Protein AF-A0A7C8MFN3-F1 (afdb_monomer_lite)

Structure (mmCIF, N/CA/C/O backbone):
data_AF-A0A7C8MFN3-F1
#
_entry.id   AF-A0A7C8MFN3-F1
#
loop_
_atom_site.group_PDB
_atom_site.id
_atom_site.type_symbol
_atom_site.label_atom_id
_atom_site.label_alt_id
_atom_site.label_comp_id
_atom_site.label_asym_id
_atom_site.label_entity_id
_atom_site.label_seq_id
_atom_site.pdbx_PDB_ins_code
_atom_site.Cartn_x
_atom_site.Cartn_y
_atom_site.Cartn_z
_atom_site.occupancy
_atom_site.B_iso_or_equiv
_atom_site.auth_seq_id
_atom_site.auth_comp_id
_atom_site.auth_asym_id
_atom_site.auth_atom_id
_atom_site.pdbx_PDB_model_num
ATOM 1 N N . MET A 1 1 ? 0.153 -10.906 -28.526 1.00 49.75 1 MET A N 1
ATOM 2 C CA . MET A 1 1 ? -1.256 -11.233 -28.841 1.00 49.75 1 MET A CA 1
ATOM 3 C C . MET A 1 1 ? -1.391 -11.497 -30.342 1.00 49.75 1 MET A C 1
ATOM 5 O O . MET A 1 1 ? -0.405 -11.347 -31.054 1.00 49.75 1 MET A O 1
ATOM 9 N N . GLY A 1 2 ? -2.547 -11.975 -30.823 1.00 59.12 2 GLY A N 1
ATOM 10 C CA . GLY A 1 2 ? -2.765 -12.364 -32.234 1.00 59.12 2 GLY A CA 1
ATOM 11 C C . GLY A 1 2 ? -2.823 -11.205 -33.245 1.00 59.12 2 GLY A C 1
ATOM 12 O O . GLY A 1 2 ? -3.047 -11.440 -34.426 1.00 59.12 2 GLY A O 1
ATOM 13 N N . ASP A 1 3 ? -2.623 -9.974 -32.783 1.00 75.31 3 ASP A N 1
ATOM 14 C CA . ASP A 1 3 ? -2.652 -8.707 -33.522 1.00 75.31 3 ASP A CA 1
ATOM 15 C C . ASP A 1 3 ? -1.251 -8.134 -33.826 1.00 75.31 3 ASP A C 1
ATOM 17 O O . ASP A 1 3 ? -1.136 -7.077 -34.440 1.00 75.31 3 ASP A O 1
ATOM 21 N N . GLY A 1 4 ? -0.181 -8.821 -33.408 1.00 76.56 4 GLY A N 1
ATOM 22 C CA . GLY A 1 4 ? 1.206 -8.409 -33.656 1.00 76.56 4 GLY A CA 1
ATOM 23 C C . GLY A 1 4 ? 1.712 -7.261 -32.775 1.00 76.56 4 GLY A C 1
ATOM 24 O O . GLY A 1 4 ? 2.840 -6.812 -32.974 1.00 76.56 4 GLY A O 1
ATOM 25 N N . LEU A 1 5 ? 0.922 -6.798 -31.801 1.00 81.62 5 LEU A N 1
ATOM 26 C CA . LEU A 1 5 ? 1.352 -5.789 -30.833 1.00 81.62 5 LEU A CA 1
ATOM 27 C C . LEU A 1 5 ? 2.224 -6.410 -29.732 1.00 81.62 5 LEU A C 1
ATOM 29 O O . LEU A 1 5 ? 2.075 -7.587 -29.375 1.00 81.62 5 LEU A O 1
ATOM 33 N N . GLU A 1 6 ? 3.133 -5.600 -29.181 1.00 82.81 6 GLU A N 1
ATOM 34 C CA . GLU A 1 6 ? 3.954 -5.991 -28.033 1.00 82.81 6 GLU A CA 1
ATOM 35 C C . GLU A 1 6 ? 3.068 -6.373 -26.843 1.00 82.81 6 GLU A C 1
ATOM 37 O O . GLU A 1 6 ? 2.063 -5.725 -26.557 1.00 82.81 6 GLU A O 1
ATOM 42 N N . THR A 1 7 ? 3.459 -7.415 -26.111 1.00 79.56 7 THR A N 1
ATOM 43 C CA . THR A 1 7 ? 2.710 -7.911 -24.943 1.00 79.56 7 THR A CA 1
ATOM 44 C C . THR A 1 7 ? 2.659 -6.916 -23.783 1.00 79.56 7 THR A C 1
ATOM 46 O O . THR A 1 7 ? 1.889 -7.102 -22.852 1.00 79.56 7 THR A O 1
ATOM 49 N N . SER A 1 8 ? 3.482 -5.869 -23.821 1.00 82.06 8 SER A N 1
ATOM 50 C CA . SER A 1 8 ? 3.503 -4.760 -22.865 1.00 82.06 8 SER A CA 1
ATOM 51 C C . SER A 1 8 ? 2.693 -3.543 -23.326 1.00 82.06 8 SER A C 1
ATOM 53 O O . SER A 1 8 ? 2.802 -2.483 -22.712 1.00 82.06 8 SER A O 1
ATOM 55 N N . ASN A 1 9 ? 1.913 -3.647 -24.410 1.00 87.81 9 ASN A N 1
ATOM 56 C CA . ASN A 1 9 ? 1.118 -2.526 -24.901 1.00 87.81 9 ASN A CA 1
ATOM 57 C C . ASN A 1 9 ? 0.050 -2.123 -23.861 1.00 87.81 9 ASN A C 1
ATOM 59 O O . ASN A 1 9 ? -0.842 -2.914 -23.564 1.00 87.81 9 ASN A O 1
ATOM 63 N N . PRO A 1 10 ? 0.064 -0.879 -23.348 1.00 90.69 10 PRO A N 1
ATOM 64 C CA . PRO A 1 10 ? -0.847 -0.469 -22.279 1.00 90.69 10 PRO A CA 1
ATOM 65 C C . PRO A 1 10 ? -2.302 -0.300 -22.750 1.00 90.69 10 PRO A C 1
ATOM 67 O O . PRO A 1 10 ? -3.218 -0.185 -21.936 1.00 90.69 10 PRO A O 1
ATOM 70 N N . THR A 1 11 ? -2.541 -0.263 -24.062 1.00 91.06 11 THR A N 1
ATOM 71 C CA . THR A 1 11 ? -3.856 0.030 -24.650 1.00 91.06 11 THR A CA 1
ATOM 72 C C . THR A 1 11 ? -4.652 -1.209 -25.051 1.00 91.06 11 THR A C 1
ATOM 74 O O . THR A 1 11 ? -5.854 -1.083 -25.293 1.00 91.06 11 THR A O 1
ATOM 77 N N . VAL A 1 12 ? -4.030 -2.393 -25.084 1.00 90.12 12 VAL A N 1
ATOM 78 C CA . VAL A 1 12 ? -4.657 -3.641 -25.542 1.00 90.12 12 VAL A CA 1
ATOM 79 C C . VAL A 1 12 ? -4.288 -4.792 -24.615 1.00 90.12 12 VAL A C 1
ATOM 81 O O . VAL A 1 12 ? -3.120 -4.987 -24.304 1.00 90.12 12 VAL A O 1
ATOM 84 N N . GLY A 1 13 ? -5.288 -5.594 -24.241 1.00 90.12 13 GLY A N 1
ATOM 85 C CA . GLY A 1 13 ? -5.059 -6.840 -23.520 1.00 90.12 13 GLY A CA 1
ATOM 86 C C . GLY A 1 13 ? -4.632 -6.669 -22.063 1.00 90.12 13 GLY A C 1
ATOM 87 O O . GLY A 1 13 ? -4.870 -5.629 -21.448 1.00 90.12 13 GLY A O 1
ATOM 88 N N . ASP A 1 14 ? -4.048 -7.726 -21.504 1.00 93.62 14 ASP A N 1
ATOM 89 C CA . ASP A 1 14 ? -3.426 -7.715 -20.188 1.00 93.62 14 ASP A CA 1
ATOM 90 C C . ASP A 1 14 ? -1.907 -7.527 -20.272 1.00 93.62 14 ASP A C 1
ATOM 92 O O . ASP A 1 14 ? -1.274 -7.856 -21.275 1.00 93.62 14 ASP A O 1
ATOM 96 N N . MET A 1 15 ? -1.320 -7.013 -19.192 1.00 92.81 15 MET A N 1
ATOM 97 C CA . MET A 1 15 ? 0.124 -6.862 -19.051 1.00 92.81 15 MET A CA 1
ATOM 98 C C . MET A 1 15 ? 0.619 -7.336 -17.685 1.00 92.81 15 MET A C 1
ATOM 100 O O . MET A 1 15 ? -0.079 -7.249 -16.669 1.00 92.81 15 MET A O 1
ATOM 104 N N . HIS A 1 16 ? 1.875 -7.777 -17.656 1.00 94.81 16 HIS A N 1
ATOM 105 C CA . HIS A 1 16 ? 2.608 -8.017 -16.419 1.00 94.81 16 HIS A CA 1
ATOM 106 C C . HIS A 1 16 ? 3.336 -6.735 -16.029 1.00 94.81 16 HIS A C 1
ATOM 108 O O . HIS A 1 16 ? 4.292 -6.326 -16.691 1.00 94.81 16 HIS A O 1
ATOM 114 N N . GLN A 1 17 ? 2.877 -6.090 -14.963 1.00 95.75 17 GLN A N 1
ATOM 115 C CA . GLN A 1 17 ? 3.468 -4.859 -14.478 1.00 95.75 17 GLN A CA 1
ATOM 116 C C . GLN A 1 17 ? 4.541 -5.151 -13.425 1.00 95.75 17 GLN A C 1
ATOM 118 O O . GLN A 1 17 ? 4.262 -5.294 -12.234 1.00 95.75 17 GLN A O 1
ATOM 123 N N . TRP A 1 18 ? 5.789 -5.196 -13.888 1.00 95.62 18 TRP A N 1
ATOM 124 C CA . TRP A 1 18 ? 6.965 -5.490 -13.075 1.00 95.62 18 TRP A CA 1
ATOM 125 C C . TRP A 1 18 ? 7.983 -4.346 -12.981 1.00 95.62 18 TRP A C 1
ATOM 127 O O . TRP A 1 18 ? 9.051 -4.536 -12.401 1.00 95.62 18 TRP A O 1
ATOM 137 N N . ASN A 1 19 ? 7.660 -3.154 -13.491 1.00 95.88 19 ASN A N 1
ATOM 138 C CA . ASN A 1 19 ? 8.491 -1.952 -13.399 1.00 95.88 19 ASN A CA 1
ATOM 139 C C . ASN A 1 19 ? 8.772 -1.522 -11.965 1.00 95.88 19 ASN A C 1
ATOM 141 O O . ASN A 1 19 ? 9.832 -0.959 -11.736 1.00 95.88 19 ASN A O 1
ATOM 145 N N . VAL A 1 20 ? 7.892 -1.830 -11.012 1.00 96.81 20 VAL A N 1
ATOM 146 C CA . VAL A 1 20 ? 8.198 -1.661 -9.589 1.00 96.81 20 VAL A CA 1
ATOM 147 C C . VAL A 1 20 ? 9.166 -2.770 -9.160 1.00 96.81 20 VAL A C 1
ATOM 149 O O . VAL A 1 20 ? 10.352 -2.542 -9.051 1.00 96.81 20 VAL A O 1
ATOM 152 N N . TRP A 1 21 ? 8.764 -4.028 -9.018 1.00 95.12 21 TRP A N 1
ATOM 153 C CA . TRP A 1 21 ? 9.678 -4.995 -8.391 1.00 95.12 21 TRP A CA 1
ATOM 154 C C . TRP A 1 21 ? 10.893 -5.462 -9.228 1.00 95.12 21 TRP A C 1
ATOM 156 O O . TRP A 1 21 ? 12.011 -5.461 -8.714 1.00 95.12 21 TRP A O 1
ATOM 166 N N . HIS A 1 22 ? 10.726 -5.883 -10.490 1.00 91.44 22 HIS A N 1
ATOM 167 C CA . HIS A 1 22 ? 11.808 -6.540 -11.250 1.00 91.44 22 HIS A CA 1
ATOM 168 C C . HIS A 1 22 ? 12.568 -5.620 -12.211 1.00 91.44 22 HIS A C 1
ATOM 170 O O . HIS A 1 22 ? 13.794 -5.717 -12.285 1.00 91.44 22 HIS A O 1
ATOM 176 N N . SER A 1 23 ? 11.859 -4.799 -12.990 1.00 91.12 23 SER A N 1
ATOM 177 C CA . SER A 1 23 ? 12.411 -4.123 -14.170 1.00 91.12 23 SER A CA 1
ATOM 178 C C . SER A 1 23 ? 13.102 -2.802 -13.815 1.00 91.12 23 SER A C 1
ATOM 180 O O . SER A 1 23 ? 14.226 -2.816 -13.313 1.00 91.12 23 SER A O 1
ATOM 182 N N . THR A 1 24 ? 12.471 -1.655 -14.085 1.00 93.94 24 THR A N 1
ATOM 183 C CA . THR A 1 24 ? 13.095 -0.335 -13.895 1.00 93.94 24 THR A CA 1
ATOM 184 C C . THR A 1 24 ? 13.220 0.081 -12.428 1.00 93.94 24 THR A C 1
ATOM 186 O O . THR A 1 24 ? 13.964 1.011 -12.141 1.00 93.94 24 THR A O 1
ATOM 189 N N . GLN A 1 25 ? 12.590 -0.655 -11.508 1.00 94.62 25 GLN A N 1
ATOM 190 C CA . GLN A 1 25 ? 12.586 -0.385 -10.070 1.00 94.62 25 GLN A CA 1
ATOM 191 C C . GLN A 1 25 ? 12.006 0.988 -9.724 1.00 94.62 25 GLN A C 1
ATOM 193 O O . GLN A 1 25 ? 12.549 1.731 -8.913 1.00 94.62 25 GLN A O 1
ATOM 198 N N . GLU A 1 26 ? 10.873 1.313 -10.352 1.00 96.38 26 GLU A N 1
ATOM 199 C CA . GLU A 1 26 ? 10.139 2.551 -10.102 1.00 96.38 26 GLU A CA 1
ATOM 200 C C . GLU A 1 26 ? 9.654 2.650 -8.655 1.00 96.38 26 GLU A C 1
ATOM 202 O O . GLU A 1 26 ? 9.383 1.651 -7.975 1.00 96.38 26 GLU A O 1
ATOM 207 N N . LYS A 1 27 ? 9.462 3.892 -8.211 1.00 95.75 27 LYS A N 1
ATOM 208 C CA . LYS A 1 27 ? 8.916 4.207 -6.893 1.00 95.75 27 LYS A CA 1
ATOM 209 C C . LYS A 1 27 ? 7.479 3.707 -6.768 1.00 95.75 27 LYS A C 1
ATOM 211 O O . LYS A 1 27 ? 6.639 3.937 -7.639 1.00 95.75 27 LYS A O 1
ATOM 216 N N . HIS A 1 28 ? 7.152 3.072 -5.647 1.00 95.94 28 HIS A N 1
ATOM 217 C CA . HIS A 1 28 ? 5.817 2.503 -5.461 1.00 95.94 28 HIS A CA 1
ATOM 218 C C . HIS A 1 28 ? 4.710 3.571 -5.355 1.00 95.94 28 HIS A C 1
ATOM 220 O O . HIS A 1 28 ? 3.539 3.274 -5.553 1.00 95.94 28 HIS A O 1
ATOM 226 N N . GLN A 1 29 ? 5.051 4.833 -5.089 1.00 96.19 29 GLN A N 1
ATOM 227 C CA . GLN A 1 29 ? 4.096 5.944 -5.001 1.00 96.19 29 GLN A CA 1
ATOM 228 C C . GLN A 1 29 ? 3.457 6.305 -6.353 1.00 96.19 29 GLN A C 1
ATOM 230 O O . GLN A 1 29 ? 2.413 6.965 -6.383 1.00 96.19 29 GLN A O 1
ATOM 235 N N . ILE A 1 30 ? 4.071 5.873 -7.461 1.00 96.06 30 ILE A N 1
ATOM 236 C CA . ILE A 1 30 ? 3.575 6.070 -8.830 1.00 96.06 30 ILE A CA 1
ATOM 237 C C . ILE A 1 30 ? 3.077 4.767 -9.468 1.00 96.06 30 ILE A C 1
ATOM 239 O O . ILE A 1 30 ? 2.869 4.716 -10.673 1.00 96.06 30 ILE A O 1
ATOM 243 N N . PHE A 1 31 ? 2.877 3.700 -8.688 1.00 96.50 31 PHE A N 1
ATOM 244 C CA . PHE A 1 31 ? 2.511 2.379 -9.219 1.00 96.50 31 PHE A CA 1
ATOM 245 C C . PHE A 1 31 ? 1.285 2.441 -10.146 1.00 96.50 31 PHE A C 1
ATOM 247 O O . PHE A 1 31 ? 1.261 1.836 -11.213 1.00 96.50 31 PHE A O 1
ATOM 254 N N . ASP A 1 32 ? 0.297 3.256 -9.791 1.00 95.06 32 ASP A N 1
ATOM 255 C CA . ASP A 1 32 ? -0.924 3.454 -10.564 1.00 95.06 32 ASP A CA 1
ATOM 256 C C . ASP A 1 32 ? -0.722 4.121 -11.932 1.00 95.06 32 ASP A C 1
ATOM 258 O O . ASP A 1 32 ? -1.577 3.977 -12.808 1.00 95.06 32 ASP A O 1
ATOM 262 N N . THR A 1 33 ? 0.391 4.826 -12.147 1.00 95.31 33 THR A N 1
ATOM 263 C CA . THR A 1 33 ? 0.730 5.410 -13.456 1.00 95.31 33 THR A CA 1
ATOM 264 C C . THR A 1 33 ? 1.450 4.420 -14.366 1.00 95.31 33 THR A C 1
ATOM 266 O O . THR A 1 33 ? 1.603 4.672 -15.558 1.00 95.31 33 THR A O 1
ATOM 269 N N . LEU A 1 34 ? 1.912 3.298 -13.814 1.00 94.00 34 LEU A N 1
ATOM 270 C CA . LEU A 1 34 ? 2.655 2.269 -14.524 1.00 94.00 34 LEU A CA 1
ATOM 271 C C . LEU A 1 34 ? 1.663 1.181 -14.931 1.00 94.00 34 LEU A C 1
ATOM 273 O O . LEU A 1 34 ? 1.508 0.192 -14.224 1.00 94.00 34 LEU A O 1
ATOM 277 N N . GLY A 1 35 ? 0.946 1.328 -16.045 1.00 91.00 35 GLY A N 1
ATOM 278 C CA . GLY A 1 35 ? -0.110 0.363 -16.340 1.00 91.00 35 GLY A CA 1
ATOM 279 C C . GLY A 1 35 ? -0.815 0.415 -17.672 1.00 91.00 35 GLY A C 1
ATOM 280 O O . GLY A 1 35 ? -0.428 1.156 -18.570 1.00 91.00 35 GLY A O 1
ATOM 281 N N . GLY A 1 36 ? -1.854 -0.413 -17.767 1.00 93.50 36 GLY A N 1
ATOM 282 C CA . GLY A 1 36 ? -2.642 -0.606 -18.975 1.00 93.50 36 GLY A CA 1
ATOM 283 C C . GLY A 1 36 ? -4.056 -1.101 -18.683 1.00 93.50 36 GLY A C 1
ATOM 284 O O . GLY A 1 36 ? -4.570 -0.954 -17.574 1.00 93.50 36 GLY A O 1
ATOM 285 N N . ARG A 1 37 ? -4.696 -1.703 -19.690 1.00 95.38 37 ARG A N 1
ATOM 286 C CA . ARG A 1 37 ? -6.115 -2.098 -19.615 1.00 95.38 37 ARG A CA 1
ATOM 287 C C . ARG A 1 37 ? -6.409 -3.145 -18.552 1.00 95.38 37 ARG A C 1
ATOM 289 O O . ARG A 1 37 ? -7.494 -3.116 -17.973 1.00 95.38 37 ARG A O 1
ATOM 296 N N . PHE A 1 38 ? -5.482 -4.060 -18.302 1.00 96.69 38 PHE A N 1
ATOM 297 C CA . PHE A 1 38 ? -5.624 -5.084 -17.276 1.00 96.69 38 PHE A CA 1
ATOM 298 C C . PHE A 1 38 ? -4.244 -5.534 -16.794 1.00 96.69 38 PHE A C 1
ATOM 300 O O . PHE A 1 38 ? -3.366 -5.825 -17.600 1.00 96.69 38 PHE A O 1
ATOM 307 N N . HIS A 1 39 ? -4.047 -5.623 -15.483 1.00 96.31 39 HIS A N 1
ATOM 308 C CA . HIS A 1 39 ? -2.794 -6.095 -14.898 1.00 96.31 39 HIS A CA 1
ATOM 309 C C . HIS A 1 39 ? -2.971 -7.528 -14.428 1.00 96.31 39 HIS A C 1
ATOM 311 O O . HIS A 1 39 ? -3.567 -7.767 -13.381 1.00 96.31 39 HIS A O 1
ATOM 317 N N . SER A 1 40 ? -2.484 -8.496 -15.193 1.00 96.06 40 SER A N 1
ATOM 318 C CA . SER A 1 40 ? -2.601 -9.913 -14.830 1.00 96.06 40 SER A CA 1
ATOM 319 C C . SER A 1 40 ? -1.524 -10.369 -13.847 1.00 96.06 40 SER A C 1
ATOM 321 O O . SER A 1 40 ? -1.702 -11.399 -13.200 1.00 96.06 40 SER A O 1
ATOM 323 N N . GLN A 1 41 ? -0.444 -9.595 -13.696 1.00 95.06 41 GLN A N 1
ATOM 324 C CA . GLN A 1 41 ? 0.575 -9.784 -12.663 1.00 95.06 41 GLN A CA 1
ATOM 325 C C . GLN A 1 41 ? 1.162 -8.440 -12.245 1.00 95.06 41 GLN A C 1
ATOM 327 O O . GLN A 1 41 ? 1.485 -7.613 -13.098 1.00 95.06 41 GLN A O 1
ATOM 332 N N . PHE A 1 42 ? 1.333 -8.240 -10.943 1.00 96.19 42 PHE A N 1
ATOM 333 C CA . PHE A 1 42 ? 2.141 -7.174 -10.352 1.00 96.19 42 PHE A CA 1
ATOM 334 C C . PHE A 1 42 ? 2.360 -7.481 -8.872 1.00 96.19 42 PHE A C 1
ATOM 336 O O . PHE A 1 42 ? 1.561 -8.182 -8.256 1.00 96.19 42 PHE A O 1
ATOM 343 N N . GLY A 1 43 ? 3.386 -6.908 -8.262 1.00 94.69 43 GLY A N 1
ATOM 344 C CA . GLY A 1 43 ? 3.577 -7.033 -6.824 1.00 94.69 43 GLY A CA 1
ATOM 345 C C . GLY A 1 43 ? 4.957 -6.583 -6.398 1.00 94.69 43 GLY A C 1
ATOM 346 O O . GLY A 1 43 ? 5.746 -6.105 -7.212 1.00 94.69 43 GLY A O 1
ATOM 347 N N . THR A 1 44 ? 5.229 -6.754 -5.113 1.00 94.56 44 THR A N 1
ATOM 348 C CA . THR A 1 44 ? 6.547 -6.594 -4.500 1.00 94.56 44 THR A CA 1
ATOM 349 C C . THR A 1 44 ? 6.732 -7.694 -3.468 1.00 94.56 44 THR A C 1
ATOM 351 O O . THR A 1 44 ? 5.760 -8.259 -2.962 1.00 94.56 44 THR A O 1
ATOM 354 N N . GLU A 1 45 ? 7.976 -7.990 -3.127 1.00 93.06 45 GLU A N 1
ATOM 355 C CA . GLU A 1 45 ? 8.282 -8.973 -2.096 1.00 93.06 45 GLU A CA 1
ATOM 356 C C . GLU A 1 45 ? 8.186 -8.384 -0.679 1.00 93.06 45 GLU A C 1
ATOM 358 O O . GLU A 1 45 ? 8.429 -7.194 -0.467 1.00 93.06 45 GLU A O 1
ATOM 363 N N . ALA A 1 46 ? 7.870 -9.243 0.290 1.00 92.44 46 ALA A N 1
ATOM 364 C CA . ALA A 1 46 ? 8.043 -9.002 1.716 1.00 92.44 46 ALA A CA 1
ATOM 365 C C . ALA A 1 46 ? 8.495 -10.287 2.414 1.00 92.44 46 ALA A C 1
ATOM 367 O O . ALA A 1 46 ? 8.266 -11.387 1.912 1.00 92.44 46 ALA A O 1
ATOM 368 N N . PHE A 1 47 ? 9.100 -10.151 3.593 1.00 90.75 47 PHE A N 1
ATOM 369 C CA . PHE A 1 47 ? 9.424 -11.303 4.426 1.00 90.75 47 PHE A CA 1
ATOM 370 C C . PHE A 1 47 ? 8.156 -11.867 5.087 1.00 90.75 47 PHE A C 1
ATOM 372 O O . PHE A 1 47 ? 7.249 -11.101 5.440 1.00 90.75 47 PHE A O 1
ATOM 379 N N . PRO A 1 48 ? 8.088 -13.194 5.305 1.00 87.75 48 PRO A N 1
ATOM 380 C CA . PRO A 1 48 ? 6.992 -13.805 6.046 1.00 87.75 48 PRO A CA 1
ATOM 381 C C . PRO A 1 48 ? 7.061 -13.431 7.536 1.00 87.75 48 PRO A C 1
ATOM 383 O O . PRO A 1 48 ? 7.992 -12.760 7.984 1.00 87.75 48 PRO A O 1
ATOM 386 N N . HIS A 1 49 ? 6.074 -13.865 8.321 1.00 85.44 49 HIS A N 1
ATOM 387 C CA . HIS A 1 49 ? 6.109 -13.708 9.776 1.00 85.44 49 HIS A CA 1
ATOM 388 C C . HIS A 1 49 ? 7.365 -14.317 10.391 1.00 85.44 49 HIS A C 1
ATOM 390 O O . HIS A 1 49 ? 7.864 -15.332 9.898 1.00 85.44 49 HIS A O 1
ATOM 396 N N . ILE A 1 50 ? 7.815 -13.769 11.522 1.00 84.62 50 ILE A N 1
ATOM 397 C CA . ILE A 1 50 ? 9.001 -14.292 12.199 1.00 84.62 50 ILE A CA 1
ATOM 398 C C . ILE A 1 50 ? 8.852 -15.764 12.600 1.00 84.62 50 ILE A C 1
ATOM 400 O O . ILE A 1 50 ? 9.795 -16.529 12.441 1.00 84.62 50 ILE A O 1
ATOM 404 N N . ASP A 1 51 ? 7.650 -16.204 12.980 1.00 84.25 51 ASP A N 1
ATOM 405 C CA . ASP A 1 51 ? 7.399 -17.613 13.323 1.00 84.25 51 ASP A CA 1
ATOM 406 C C . ASP A 1 51 ? 7.507 -18.567 12.118 1.00 84.25 51 ASP A C 1
ATOM 408 O O . ASP A 1 51 ? 7.685 -19.770 12.290 1.00 84.25 51 ASP A O 1
ATOM 412 N N . THR A 1 52 ? 7.400 -18.051 10.887 1.00 83.75 52 THR A N 1
ATOM 413 C CA . THR A 1 52 ? 7.615 -18.839 9.656 1.00 83.75 52 THR A CA 1
ATOM 414 C C . THR A 1 52 ? 9.105 -18.985 9.334 1.00 83.75 52 THR A C 1
ATOM 416 O O . THR A 1 52 ? 9.501 -19.870 8.575 1.00 83.75 52 THR A O 1
ATOM 419 N N . ILE A 1 53 ? 9.956 -18.133 9.909 1.00 83.88 53 ILE A N 1
ATOM 420 C CA . ILE A 1 53 ? 11.393 -18.125 9.655 1.00 83.88 53 ILE A CA 1
ATOM 421 C C . ILE A 1 53 ? 12.070 -19.113 10.610 1.00 83.88 53 ILE A C 1
ATOM 423 O O . ILE A 1 53 ? 12.365 -18.805 11.762 1.00 83.88 53 ILE A O 1
ATOM 427 N N . SER A 1 54 ? 12.380 -20.314 10.119 1.00 70.94 54 SER A N 1
ATOM 428 C CA . SER A 1 54 ? 13.296 -21.227 10.811 1.00 70.94 54 SER A CA 1
ATOM 429 C C . SER A 1 54 ? 14.746 -20.779 10.593 1.00 70.94 54 SER A C 1
ATOM 431 O O . SER A 1 54 ? 15.147 -20.445 9.478 1.00 70.94 54 SER A O 1
ATOM 433 N N . SER A 1 55 ? 15.537 -20.740 11.661 1.00 62.81 55 SER A N 1
ATOM 434 C CA . SER A 1 55 ? 16.811 -20.021 11.700 1.00 62.81 55 SER A CA 1
ATOM 435 C C . SER A 1 55 ? 17.891 -20.535 10.720 1.00 62.81 55 SER A C 1
ATOM 437 O O . SER A 1 55 ? 18.104 -21.736 10.573 1.00 62.81 55 SER A O 1
ATOM 439 N N . HIS A 1 56 ? 18.632 -19.566 10.150 1.00 54.69 56 HIS A N 1
ATOM 440 C CA . HIS A 1 56 ? 19.964 -19.629 9.502 1.00 54.69 56 HIS A CA 1
ATOM 441 C C . HIS A 1 56 ? 20.110 -19.662 7.967 1.00 54.69 56 HIS A C 1
ATOM 443 O O . HIS A 1 56 ? 21.248 -19.669 7.502 1.00 54.69 56 HIS A O 1
ATOM 449 N N . MET A 1 57 ? 19.052 -19.569 7.153 1.00 63.81 57 MET A N 1
ATOM 450 C CA . MET A 1 57 ? 19.217 -19.581 5.681 1.00 63.81 57 MET A CA 1
ATOM 451 C C . MET A 1 57 ? 18.223 -18.702 4.899 1.00 63.81 57 MET A C 1
ATOM 453 O O . MET A 1 57 ? 17.756 -19.098 3.837 1.00 63.81 57 MET A O 1
ATOM 457 N N . LEU A 1 58 ? 17.920 -17.488 5.378 1.00 73.56 58 LEU A N 1
ATOM 458 C CA . LEU A 1 58 ? 16.992 -16.555 4.704 1.00 73.56 58 LEU A CA 1
ATOM 459 C C . LEU A 1 58 ? 17.271 -16.402 3.197 1.00 73.56 58 LEU A C 1
ATOM 461 O O . LEU A 1 58 ? 16.356 -16.465 2.381 1.00 73.56 58 LEU A O 1
ATOM 465 N N . ASP A 1 59 ? 18.547 -16.301 2.829 1.00 72.69 59 ASP A N 1
ATOM 466 C CA . ASP A 1 59 ? 18.985 -16.132 1.440 1.00 72.69 59 ASP A CA 1
ATOM 467 C C . ASP A 1 59 ? 18.690 -17.336 0.541 1.00 72.69 59 ASP A C 1
ATOM 469 O O . ASP A 1 59 ? 18.493 -17.173 -0.658 1.00 72.69 59 ASP A O 1
ATOM 473 N N . PHE A 1 60 ? 18.674 -18.548 1.100 1.00 78.31 60 PHE A N 1
ATOM 474 C CA . PHE A 1 60 ? 18.420 -19.774 0.338 1.00 78.31 60 PHE A CA 1
ATOM 475 C C . PHE A 1 60 ? 16.925 -20.019 0.119 1.00 78.31 60 PHE A C 1
A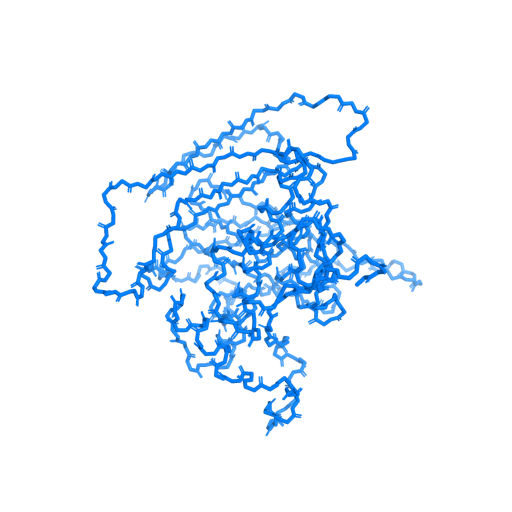TOM 477 O O . PHE A 1 60 ? 16.549 -20.815 -0.742 1.00 78.31 60 PHE A O 1
ATOM 484 N N . HIS A 1 61 ? 16.077 -19.333 0.885 1.00 81.12 61 HIS A N 1
ATOM 485 C CA . HIS A 1 61 ? 14.626 -19.408 0.756 1.00 81.12 61 HIS A CA 1
ATOM 486 C C . HIS A 1 61 ? 14.054 -18.351 -0.190 1.00 81.12 61 HIS A C 1
ATOM 488 O O . HIS A 1 61 ? 12.896 -18.465 -0.583 1.00 81.12 61 HIS A O 1
ATOM 494 N N . ASN A 1 62 ? 14.858 -17.369 -0.606 1.00 83.50 62 ASN A N 1
ATOM 495 C CA . ASN A 1 62 ? 14.446 -16.359 -1.565 1.00 83.50 62 ASN A CA 1
ATOM 496 C C . ASN A 1 62 ? 15.034 -16.637 -2.954 1.00 83.50 62 ASN A C 1
ATOM 498 O O . ASN A 1 62 ? 16.225 -16.462 -3.211 1.00 83.50 62 ASN A O 1
ATOM 502 N N . GLN A 1 63 ? 14.163 -17.073 -3.861 1.00 83.75 63 GLN A N 1
ATOM 503 C CA . GLN A 1 63 ? 14.532 -17.476 -5.218 1.00 83.75 63 GLN A CA 1
ATOM 504 C C . GLN A 1 63 ? 14.405 -16.343 -6.244 1.00 83.75 63 GLN A C 1
ATOM 506 O O . GLN A 1 63 ? 14.701 -16.551 -7.422 1.00 83.75 63 GLN A O 1
ATOM 511 N N . ALA A 1 64 ? 13.973 -15.147 -5.833 1.00 84.44 64 ALA A N 1
ATOM 512 C CA . ALA A 1 64 ? 13.889 -14.019 -6.743 1.00 84.44 64 ALA A CA 1
ATOM 513 C C . ALA A 1 64 ? 15.296 -13.481 -7.046 1.00 84.44 64 ALA A C 1
ATOM 515 O O . ALA A 1 64 ? 16.093 -13.176 -6.154 1.00 84.44 64 ALA A O 1
ATOM 516 N N . ASP A 1 65 ? 15.605 -13.338 -8.335 1.00 87.81 65 ASP A N 1
ATOM 517 C CA . ASP A 1 65 ? 16.845 -12.707 -8.790 1.00 87.81 65 ASP A CA 1
ATOM 518 C C . ASP A 1 65 ? 17.013 -11.326 -8.135 1.00 87.81 65 ASP A C 1
ATOM 520 O O . ASP A 1 65 ? 16.054 -10.569 -8.046 1.00 87.81 65 ASP A O 1
ATOM 524 N N . GLY A 1 66 ? 18.203 -10.980 -7.647 1.00 89.31 66 GLY A N 1
ATOM 525 C CA . GLY A 1 66 ? 18.468 -9.654 -7.075 1.00 89.31 66 GLY A CA 1
ATOM 526 C C . GLY A 1 66 ? 17.607 -9.240 -5.866 1.00 89.31 66 GLY A C 1
ATOM 527 O O . GLY A 1 66 ? 17.632 -8.058 -5.512 1.00 89.31 66 GLY A O 1
ATOM 528 N N . HIS A 1 67 ? 16.875 -10.160 -5.224 1.00 88.38 67 HIS A N 1
ATOM 529 C CA . HIS A 1 67 ? 15.911 -9.867 -4.152 1.00 88.38 67 HIS A CA 1
ATOM 530 C C . HIS A 1 67 ? 16.459 -8.955 -3.051 1.00 88.38 67 HIS A C 1
ATOM 532 O O . HIS A 1 67 ? 15.837 -7.952 -2.709 1.00 88.38 67 HIS A O 1
ATOM 538 N N . LYS A 1 68 ? 17.678 -9.227 -2.561 1.00 87.50 68 LYS A N 1
ATOM 539 C CA . LYS A 1 68 ? 18.321 -8.411 -1.519 1.00 87.50 68 LYS A CA 1
ATOM 540 C C . LYS A 1 68 ? 18.518 -6.966 -1.937 1.00 87.50 68 LYS A C 1
ATOM 542 O O . LYS A 1 68 ? 18.310 -6.058 -1.143 1.00 87.50 68 LYS A O 1
ATOM 547 N N . ARG A 1 69 ? 18.964 -6.758 -3.177 1.00 91.44 69 ARG A N 1
ATOM 548 C CA . ARG A 1 69 ? 19.228 -5.421 -3.705 1.00 91.44 69 ARG A CA 1
ATOM 549 C C . ARG A 1 69 ? 17.917 -4.664 -3.875 1.00 91.44 69 ARG A C 1
ATOM 551 O O . ARG A 1 69 ? 17.823 -3.531 -3.425 1.00 91.44 69 ARG A O 1
ATOM 558 N N . ARG A 1 70 ? 16.915 -5.313 -4.472 1.00 94.38 70 ARG A N 1
ATOM 559 C CA . ARG A 1 70 ? 15.596 -4.723 -4.729 1.00 94.38 70 ARG A CA 1
ATOM 560 C C . ARG A 1 70 ? 14.898 -4.337 -3.433 1.00 94.38 70 ARG A C 1
ATOM 562 O O . ARG A 1 70 ? 14.507 -3.186 -3.271 1.00 94.38 70 ARG A O 1
ATOM 569 N N . ILE A 1 71 ? 14.805 -5.268 -2.483 1.00 93.25 71 ILE A N 1
ATOM 570 C CA . ILE A 1 71 ? 14.141 -4.999 -1.207 1.00 93.25 71 ILE A CA 1
ATOM 571 C C . ILE A 1 71 ? 14.860 -3.891 -0.433 1.00 93.25 71 ILE A C 1
ATOM 573 O O . ILE A 1 71 ? 14.206 -2.995 0.090 1.00 93.25 71 ILE A O 1
ATOM 577 N N . ALA A 1 72 ? 16.199 -3.887 -0.429 1.00 92.81 72 ALA A N 1
ATOM 578 C CA . ALA A 1 72 ? 16.978 -2.845 0.228 1.00 92.81 72 ALA A CA 1
ATOM 579 C C . ALA A 1 72 ? 16.734 -1.459 -0.385 1.00 92.81 72 ALA A C 1
ATOM 581 O O . ALA A 1 72 ? 16.604 -0.503 0.373 1.00 92.81 72 ALA A O 1
ATOM 582 N N . THR A 1 73 ? 16.615 -1.344 -1.714 1.00 93.50 73 THR A N 1
ATOM 583 C CA . THR A 1 73 ? 16.271 -0.076 -2.382 1.00 93.50 73 THR A CA 1
ATOM 584 C C . THR A 1 73 ? 14.945 0.474 -1.863 1.00 93.50 73 THR A C 1
ATOM 586 O O . THR A 1 73 ? 14.899 1.602 -1.378 1.00 93.50 73 THR A O 1
ATOM 589 N N . TYR A 1 74 ? 13.886 -0.340 -1.862 1.00 95.00 74 TYR A N 1
ATOM 590 C CA . TYR A 1 74 ? 12.580 0.097 -1.364 1.00 95.00 74 TYR A CA 1
ATOM 591 C C . TYR A 1 74 ? 12.591 0.439 0.123 1.00 95.00 74 TYR A C 1
ATOM 593 O O . TYR A 1 74 ? 11.882 1.352 0.539 1.00 95.00 74 TYR A O 1
ATOM 601 N N . LEU A 1 75 ? 13.387 -0.264 0.927 1.00 94.31 75 LEU A N 1
ATOM 602 C CA . LEU A 1 75 ? 13.503 0.049 2.345 1.00 94.31 75 LEU A CA 1
ATOM 603 C C . LEU A 1 75 ? 14.238 1.369 2.586 1.00 94.31 75 LEU A C 1
ATOM 605 O O . LEU A 1 75 ? 13.729 2.211 3.318 1.00 94.31 75 LEU A O 1
ATOM 609 N N . VAL A 1 76 ? 15.400 1.558 1.959 1.00 92.81 76 VAL A N 1
ATOM 610 C CA . VAL A 1 76 ? 16.254 2.740 2.151 1.00 92.81 76 VAL A CA 1
ATOM 611 C C . VAL A 1 76 ? 15.615 4.005 1.585 1.00 92.81 76 VAL A C 1
ATOM 613 O O . VAL A 1 76 ? 15.754 5.058 2.187 1.00 92.81 76 VAL A O 1
ATOM 616 N N . GLU A 1 77 ? 14.895 3.926 0.463 1.00 92.25 77 GLU A N 1
ATOM 617 C CA . GLU A 1 77 ? 14.250 5.111 -0.123 1.00 92.25 77 GLU A CA 1
ATOM 618 C C . GLU A 1 77 ? 13.025 5.599 0.657 1.00 92.25 77 GLU A C 1
ATOM 620 O O . GLU A 1 77 ? 12.598 6.737 0.456 1.00 92.25 77 GLU A O 1
ATOM 625 N N . ASN A 1 78 ? 12.426 4.746 1.498 1.00 92.88 78 ASN A N 1
ATOM 626 C CA . ASN A 1 78 ? 11.121 5.020 2.103 1.00 92.88 78 ASN A CA 1
ATOM 627 C C . ASN A 1 78 ? 11.135 5.034 3.629 1.00 92.88 78 ASN A C 1
ATOM 629 O O . ASN A 1 78 ? 10.317 5.739 4.212 1.00 92.88 78 ASN A O 1
ATOM 633 N N . PHE A 1 79 ? 12.022 4.291 4.288 1.00 92.06 79 PHE A N 1
ATOM 634 C CA . PHE A 1 79 ? 11.993 4.086 5.735 1.00 92.06 79 PHE A CA 1
ATOM 635 C C . PHE A 1 79 ? 13.361 4.326 6.367 1.00 92.06 79 PHE A C 1
ATOM 637 O O . PHE A 1 79 ? 14.407 4.070 5.774 1.00 92.06 79 PHE A O 1
ATOM 644 N N . ARG A 1 80 ? 13.356 4.722 7.645 1.00 89.38 80 ARG A N 1
ATOM 645 C CA . ARG A 1 80 ? 14.570 4.658 8.467 1.00 89.38 80 ARG A CA 1
ATOM 646 C C . ARG A 1 80 ? 14.916 3.194 8.701 1.00 89.38 80 ARG A C 1
ATOM 648 O O . ARG A 1 80 ? 14.237 2.517 9.473 1.00 89.38 80 ARG A O 1
ATOM 655 N N 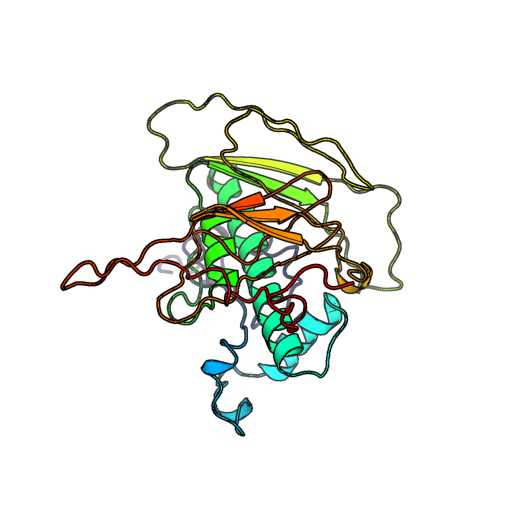. THR A 1 81 ? 15.949 2.713 8.024 1.00 82.81 81 THR A N 1
ATOM 656 C CA . THR A 1 81 ? 16.336 1.304 8.079 1.00 82.81 81 THR A CA 1
ATOM 657 C C . THR A 1 81 ? 16.715 0.875 9.493 1.00 82.81 81 THR A C 1
ATOM 659 O O . THR A 1 81 ? 17.332 1.615 10.259 1.00 82.81 81 THR A O 1
ATOM 662 N N . GLN A 1 82 ? 16.314 -0.345 9.840 1.00 83.06 82 GLN A N 1
ATOM 663 C CA . GLN A 1 82 ? 16.632 -1.002 11.102 1.00 83.06 82 GLN A CA 1
ATOM 664 C C . GLN A 1 82 ? 17.385 -2.297 10.796 1.00 83.06 82 GLN A C 1
ATOM 666 O O . GLN A 1 82 ? 17.134 -2.940 9.776 1.00 83.06 82 GLN A O 1
ATOM 671 N N . THR A 1 83 ? 18.320 -2.664 11.667 1.00 80.31 83 THR A N 1
ATOM 672 C CA . THR A 1 83 ? 19.133 -3.884 11.525 1.00 80.31 83 THR A CA 1
ATOM 673 C C . THR A 1 83 ? 18.613 -5.055 12.353 1.00 80.31 83 THR A C 1
ATOM 675 O O . THR A 1 83 ? 19.090 -6.175 12.190 1.00 80.31 83 THR A O 1
ATOM 678 N N . ASP A 1 84 ? 17.646 -4.803 13.235 1.00 89.00 84 ASP A N 1
ATOM 679 C CA . ASP A 1 84 ? 16.903 -5.840 13.939 1.0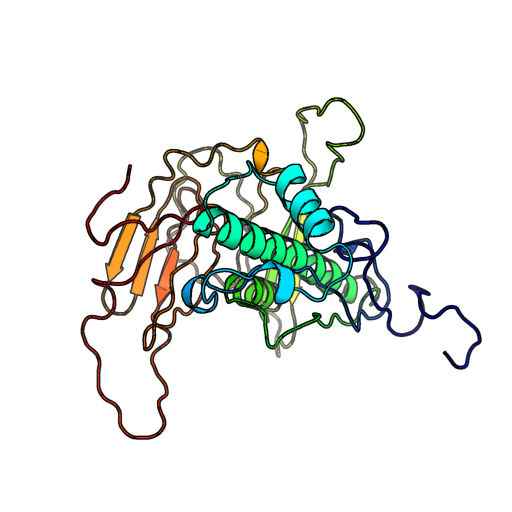0 89.00 84 ASP A CA 1
ATOM 680 C C . ASP A 1 84 ? 16.028 -6.643 12.959 1.00 89.00 84 ASP A C 1
ATOM 682 O O . ASP A 1 84 ? 15.429 -6.073 12.046 1.00 89.00 84 ASP A O 1
ATOM 686 N N . LEU A 1 85 ? 15.963 -7.965 13.143 1.00 87.56 85 LEU A N 1
ATOM 687 C CA . LEU A 1 85 ? 15.264 -8.859 12.219 1.00 87.56 85 LEU A CA 1
ATOM 688 C C . LEU A 1 85 ? 13.745 -8.644 12.253 1.00 87.56 85 LEU A C 1
ATOM 690 O O . LEU A 1 85 ? 13.129 -8.609 11.189 1.00 87.56 85 LEU A O 1
ATOM 694 N N . GLU A 1 86 ? 13.140 -8.475 13.433 1.00 87.00 86 GLU A N 1
ATOM 695 C CA . GLU A 1 86 ? 11.693 -8.236 13.560 1.00 87.00 86 GLU A CA 1
ATOM 696 C C . GLU A 1 86 ? 11.300 -6.910 12.900 1.00 87.00 86 GLU A C 1
ATOM 698 O O . GLU A 1 86 ? 10.340 -6.851 12.125 1.00 87.00 86 GLU A O 1
ATOM 703 N N . ALA A 1 87 ? 12.086 -5.858 13.138 1.00 87.56 87 ALA A N 1
ATOM 704 C CA . ALA A 1 87 ? 11.913 -4.555 12.512 1.00 87.56 87 ALA A CA 1
ATOM 705 C C . ALA A 1 87 ? 12.096 -4.631 10.994 1.00 87.56 87 ALA A C 1
ATOM 707 O O . ALA A 1 87 ? 11.286 -4.082 10.246 1.00 87.56 87 ALA A O 1
ATOM 708 N N . PHE A 1 88 ? 13.120 -5.346 10.524 1.00 89.44 88 PHE A N 1
ATOM 709 C CA . PHE A 1 88 ? 13.354 -5.554 9.099 1.00 89.44 88 PHE A CA 1
ATOM 710 C C . PHE A 1 88 ? 12.165 -6.264 8.439 1.00 89.44 88 PHE A C 1
ATOM 712 O O . PHE A 1 88 ? 11.630 -5.764 7.450 1.00 89.44 88 PHE A O 1
ATOM 719 N N . ILE A 1 89 ? 11.685 -7.369 9.020 1.00 89.75 89 ILE A N 1
ATOM 720 C CA . ILE A 1 89 ? 10.496 -8.092 8.544 1.00 89.75 89 ILE A CA 1
ATOM 721 C C . ILE A 1 89 ? 9.293 -7.148 8.472 1.00 89.75 89 ILE A C 1
ATOM 723 O O . ILE A 1 89 ? 8.669 -7.031 7.416 1.00 89.75 89 ILE A O 1
ATOM 727 N N . HIS A 1 90 ? 9.008 -6.418 9.552 1.00 89.06 90 HIS A N 1
ATOM 728 C CA . HIS A 1 90 ? 7.886 -5.486 9.603 1.00 89.06 90 HIS A CA 1
ATOM 729 C C . HIS A 1 90 ? 7.969 -4.412 8.511 1.00 89.06 90 HIS A C 1
ATOM 731 O O . HIS A 1 90 ? 6.983 -4.168 7.814 1.00 89.06 90 HIS A O 1
ATOM 737 N N . LEU A 1 91 ? 9.142 -3.804 8.308 1.00 91.75 91 LEU A N 1
ATOM 738 C CA . LEU A 1 91 ? 9.330 -2.783 7.277 1.00 91.75 91 LEU A CA 1
ATOM 739 C C . LEU A 1 91 ? 9.148 -3.351 5.863 1.00 91.75 91 LEU A C 1
ATOM 741 O O . LEU A 1 91 ? 8.566 -2.677 5.015 1.00 91.75 91 LEU A O 1
ATOM 745 N N . THR A 1 92 ? 9.575 -4.591 5.597 1.00 93.31 92 THR A N 1
ATOM 746 C CA . THR A 1 92 ? 9.326 -5.224 4.286 1.00 93.31 92 THR A CA 1
ATOM 747 C C . THR A 1 92 ? 7.837 -5.465 4.040 1.00 93.31 92 THR A C 1
ATOM 749 O O . THR A 1 92 ? 7.339 -5.186 2.951 1.00 93.31 92 THR A O 1
ATOM 752 N N . GLN A 1 93 ? 7.102 -5.905 5.064 1.00 93.31 93 GLN A N 1
ATOM 753 C CA . GLN A 1 93 ? 5.657 -6.131 4.990 1.00 93.31 93 GLN A CA 1
ATOM 754 C C . GLN A 1 93 ? 4.884 -4.820 4.834 1.00 93.31 93 GLN A C 1
ATOM 756 O O . GLN A 1 93 ? 3.936 -4.754 4.052 1.00 93.31 93 GLN A O 1
ATOM 761 N N . LEU A 1 94 ? 5.305 -3.763 5.536 1.00 92.69 94 LEU A N 1
ATOM 762 C CA . LEU A 1 94 ? 4.741 -2.425 5.385 1.00 92.69 94 LEU A CA 1
ATOM 763 C C . LEU A 1 94 ? 5.021 -1.860 3.987 1.00 92.69 94 LEU A C 1
ATOM 765 O O . LEU A 1 94 ? 4.108 -1.336 3.359 1.00 92.69 94 LEU A O 1
ATOM 769 N N . SER A 1 95 ? 6.244 -2.024 3.474 1.00 94.94 95 SER A N 1
ATOM 770 C CA . SER A 1 95 ? 6.616 -1.627 2.109 1.00 94.94 95 SER A CA 1
ATOM 771 C C . SER A 1 95 ? 5.735 -2.308 1.056 1.00 94.94 95 SER A C 1
ATOM 773 O O . SER A 1 95 ? 5.192 -1.641 0.175 1.00 94.94 95 SER A O 1
ATOM 775 N N . GLN A 1 96 ? 5.514 -3.622 1.184 1.00 95.75 96 GLN A N 1
ATOM 776 C CA . GLN A 1 96 ? 4.611 -4.358 0.297 1.00 95.75 96 GLN A CA 1
ATOM 777 C C . GLN A 1 96 ? 3.162 -3.874 0.419 1.00 95.75 96 GLN A C 1
ATOM 779 O O . GLN A 1 96 ? 2.496 -3.674 -0.596 1.00 95.75 96 GLN A O 1
ATOM 784 N N . ALA A 1 97 ? 2.671 -3.650 1.640 1.00 95.06 97 ALA A N 1
ATOM 785 C CA . ALA A 1 97 ? 1.322 -3.138 1.860 1.00 95.06 97 ALA A CA 1
ATOM 786 C C . ALA A 1 97 ? 1.120 -1.748 1.226 1.00 95.06 97 ALA A C 1
ATOM 788 O O . ALA A 1 97 ? 0.111 -1.541 0.550 1.00 95.06 97 ALA A O 1
ATOM 789 N N . GLU A 1 98 ? 2.083 -0.830 1.379 1.00 95.38 98 GLU A N 1
ATOM 790 C CA . GLU A 1 98 ? 2.062 0.493 0.738 1.00 95.38 98 GLU A CA 1
ATOM 791 C C . GLU A 1 98 ? 2.054 0.363 -0.788 1.00 95.38 98 GLU A C 1
ATOM 793 O O . GLU A 1 98 ? 1.197 0.946 -1.453 1.00 95.38 98 GLU A O 1
ATOM 798 N N . ALA A 1 99 ? 2.956 -0.441 -1.358 1.00 96.19 99 ALA A N 1
ATOM 799 C CA . ALA A 1 99 ? 3.059 -0.597 -2.804 1.00 96.19 99 ALA A CA 1
ATOM 800 C C . ALA A 1 99 ? 1.764 -1.139 -3.423 1.00 96.19 99 ALA A C 1
ATOM 802 O O . ALA A 1 99 ? 1.234 -0.565 -4.379 1.00 96.19 99 ALA A O 1
ATOM 803 N N . LEU A 1 100 ? 1.207 -2.203 -2.839 1.00 96.44 100 LEU A N 1
ATOM 804 C CA . LEU A 1 100 ? -0.063 -2.767 -3.291 1.00 96.44 100 LEU A CA 1
ATOM 805 C C . LEU A 1 100 ? -1.215 -1.777 -3.099 1.00 96.44 100 LEU A C 1
ATOM 807 O O . LEU A 1 100 ? -2.078 -1.682 -3.972 1.00 96.44 100 LEU A O 1
ATOM 811 N N . MET A 1 101 ? -1.219 -1.006 -2.006 1.00 95.62 101 MET A N 1
ATOM 812 C CA . MET A 1 101 ? -2.211 0.044 -1.778 1.00 95.62 101 MET A CA 1
ATOM 813 C C . MET A 1 101 ? -2.166 1.102 -2.886 1.00 95.62 101 MET A C 1
ATOM 815 O O . MET A 1 101 ? -3.218 1.396 -3.454 1.00 95.62 101 MET A O 1
ATOM 819 N N . PHE A 1 102 ? -0.986 1.632 -3.233 1.00 96.50 102 PHE A N 1
ATOM 820 C CA . PHE A 1 102 ? -0.822 2.613 -4.315 1.00 96.50 102 PHE A CA 1
ATOM 821 C C . PHE A 1 102 ? -1.290 2.069 -5.670 1.00 96.50 102 PHE A C 1
ATOM 823 O O . PHE A 1 102 ? -2.066 2.748 -6.347 1.00 96.50 102 PHE A O 1
ATOM 830 N N . GLY A 1 103 ? -0.890 0.844 -6.031 1.00 96.88 103 GLY A N 1
ATOM 831 C CA . GLY A 1 103 ? -1.303 0.207 -7.285 1.00 96.88 103 GLY A CA 1
ATOM 832 C C . GLY A 1 103 ? -2.815 -0.003 -7.351 1.00 96.88 103 GLY A C 1
ATOM 833 O O . GLY A 1 103 ? -3.494 0.563 -8.210 1.00 96.88 103 GLY A O 1
ATOM 834 N N . TYR A 1 104 ? -3.378 -0.746 -6.391 1.00 96.88 104 TYR A N 1
ATOM 835 C CA . TYR A 1 104 ? -4.806 -1.064 -6.392 1.00 96.88 104 TYR A CA 1
ATOM 836 C C . TYR A 1 104 ? -5.693 0.183 -6.331 1.00 96.88 104 TYR A C 1
ATOM 838 O O . TYR A 1 104 ? -6.681 0.250 -7.065 1.00 96.88 104 TYR A O 1
ATOM 846 N N . ARG A 1 105 ? -5.376 1.182 -5.491 1.00 95.44 105 ARG A N 1
ATOM 847 C CA . ARG A 1 105 ? -6.272 2.339 -5.302 1.00 95.44 105 ARG A CA 1
ATOM 848 C C . ARG A 1 105 ? -6.331 3.221 -6.542 1.00 95.44 105 ARG A C 1
ATOM 850 O O . ARG A 1 105 ? -7.406 3.721 -6.884 1.00 95.44 105 ARG A O 1
ATOM 857 N N . GLY A 1 106 ? -5.197 3.392 -7.220 1.00 95.81 106 GLY A N 1
ATOM 858 C CA . GLY A 1 106 ? -5.118 4.213 -8.421 1.00 95.81 106 GLY A CA 1
ATOM 859 C C . GLY A 1 106 ? -5.599 3.486 -9.679 1.00 95.81 106 GLY A C 1
ATOM 860 O O . GLY A 1 106 ? -6.343 4.074 -10.460 1.00 95.81 106 GLY A O 1
ATOM 861 N N . TRP A 1 107 ? -5.321 2.192 -9.855 1.00 96.94 107 TRP A N 1
ATOM 862 C CA . TRP A 1 107 ? -5.901 1.446 -10.981 1.00 96.94 107 TRP A CA 1
ATOM 863 C C . TRP A 1 107 ? -7.412 1.259 -10.845 1.00 96.94 107 TRP A C 1
ATOM 865 O O . TRP A 1 107 ? -8.141 1.382 -11.827 1.00 96.94 107 TRP A O 1
ATOM 875 N N . ARG A 1 108 ? -7.930 1.063 -9.625 1.00 95.94 108 ARG A N 1
ATOM 876 C CA . ARG A 1 108 ? -9.377 0.909 -9.411 1.00 95.94 108 ARG A CA 1
ATOM 877 C C . ARG A 1 108 ? -10.176 2.137 -9.862 1.00 95.94 108 ARG A C 1
ATOM 879 O O . ARG A 1 108 ? -11.253 1.973 -10.434 1.00 95.94 108 ARG A O 1
ATOM 886 N N . ARG A 1 109 ? -9.680 3.365 -9.645 1.00 95.00 109 ARG A N 1
ATOM 887 C CA . ARG A 1 109 ? -10.387 4.581 -10.107 1.00 95.00 109 ARG A CA 1
ATOM 888 C C . ARG A 1 109 ? -10.375 4.740 -11.623 1.00 95.00 109 ARG A C 1
ATOM 890 O O . ARG A 1 109 ? -11.298 5.334 -12.175 1.00 95.00 109 ARG A O 1
ATOM 897 N N . GLN A 1 110 ? -9.362 4.195 -12.294 1.00 95.75 110 GLN A N 1
ATOM 898 C CA . GLN A 1 110 ? -9.209 4.308 -13.742 1.00 95.75 110 GLN A CA 1
ATOM 899 C C . GLN A 1 110 ? -10.318 3.569 -14.507 1.00 95.75 110 GLN A C 1
ATOM 901 O O . GLN A 1 110 ? -10.584 3.907 -15.659 1.00 95.75 110 GLN A O 1
ATOM 906 N N . TRP A 1 111 ? -11.055 2.655 -13.862 1.00 93.88 111 TRP A N 1
ATOM 907 C CA . TRP A 1 111 ? -12.280 2.093 -14.439 1.00 93.88 111 TRP A CA 1
ATOM 908 C C . TRP A 1 111 ? -13.322 3.176 -14.764 1.00 93.88 111 TRP A C 1
ATOM 910 O O . TRP A 1 111 ? -13.903 3.190 -15.849 1.00 93.88 111 TRP A O 1
ATOM 920 N N . GLY A 1 112 ? -13.514 4.138 -13.854 1.00 91.31 112 GLY A N 1
ATOM 921 C CA . GLY A 1 112 ? -14.403 5.287 -14.061 1.00 91.31 112 GLY A CA 1
ATOM 922 C C . GLY A 1 112 ? -13.841 6.336 -15.027 1.00 91.31 112 GLY A C 1
ATOM 923 O O . GLY A 1 112 ? -14.580 7.187 -15.514 1.00 91.31 112 GLY A O 1
ATOM 924 N N . GLN A 1 113 ? -12.547 6.263 -15.347 1.00 92.06 113 GLN A N 1
ATOM 925 C CA . GLN A 1 113 ? -11.860 7.161 -16.275 1.00 92.06 113 GLN A CA 1
ATOM 926 C C . GLN A 1 113 ? -11.820 6.529 -17.666 1.00 92.06 113 GLN A C 1
ATOM 928 O O . GLN A 1 113 ? -10.759 6.198 -18.173 1.00 92.06 113 GLN A O 1
ATOM 933 N N . GLN A 1 114 ? -12.990 6.317 -18.272 1.00 92.31 114 GLN A N 1
ATOM 934 C CA . GLN A 1 114 ? -13.112 5.662 -19.586 1.00 92.31 114 GLN A CA 1
ATOM 935 C C . GLN A 1 114 ? -12.541 4.231 -19.621 1.00 92.31 114 GLN A C 1
ATOM 937 O O . GLN A 1 114 ? -12.022 3.784 -20.645 1.00 92.31 114 GLN A O 1
ATOM 942 N N . GLN A 1 115 ? -12.657 3.495 -18.510 1.00 92.06 115 GLN A N 1
ATOM 943 C CA . GLN A 1 115 ? -12.232 2.095 -18.412 1.00 92.06 115 GLN A CA 1
ATOM 944 C C . GLN A 1 115 ? -10.746 1.893 -18.743 1.00 92.06 115 GLN A C 1
ATOM 946 O O . GLN A 1 115 ? -10.374 0.845 -19.276 1.00 92.06 115 GLN A O 1
ATOM 951 N N . VAL A 1 116 ? -9.900 2.891 -18.448 1.00 95.00 116 VAL A N 1
ATOM 952 C CA . VAL A 1 116 ? -8.452 2.842 -18.710 1.00 95.00 116 VAL A CA 1
ATOM 953 C C . VAL A 1 116 ? -7.824 1.610 -18.071 1.00 95.00 116 VAL A C 1
ATOM 955 O O . VAL A 1 116 ? -7.042 0.949 -18.738 1.00 95.00 116 VAL A O 1
ATOM 958 N N . CYS A 1 117 ? -8.243 1.242 -16.858 1.00 96.31 117 CYS A N 1
ATOM 959 C CA . CYS A 1 117 ? -7.888 -0.026 -16.226 1.00 96.31 117 CYS A CA 1
ATOM 960 C C . CYS A 1 117 ? -9.151 -0.760 -15.758 1.00 96.31 117 CYS A C 1
ATOM 962 O O . CYS A 1 117 ? -9.991 -0.187 -15.063 1.00 96.31 117 CYS A O 1
ATOM 964 N N . GLY A 1 118 ? -9.293 -2.022 -16.167 1.00 94.81 118 GLY A N 1
ATOM 965 C CA . GLY A 1 118 ? -10.423 -2.903 -15.864 1.00 94.81 118 GLY A CA 1
ATOM 966 C C . GLY A 1 118 ? -10.129 -4.016 -14.869 1.00 94.81 118 GLY A C 1
ATOM 967 O O . GLY A 1 118 ? -11.037 -4.772 -14.531 1.00 94.81 118 GLY A O 1
ATOM 968 N N . GLY A 1 119 ? -8.898 -4.127 -14.373 1.00 95.12 119 GLY A N 1
ATOM 969 C CA . GLY A 1 119 ? -8.580 -5.105 -13.341 1.00 95.12 119 GLY A CA 1
ATOM 970 C C . GLY A 1 119 ? -7.098 -5.201 -13.022 1.00 95.12 119 GLY A C 1
ATOM 971 O O . GLY A 1 119 ? -6.245 -4.806 -13.816 1.00 95.12 119 GLY A O 1
ATOM 972 N N . ALA A 1 120 ? -6.813 -5.734 -11.835 1.00 96.38 120 ALA A N 1
ATOM 973 C CA . ALA A 1 120 ? -5.463 -5.950 -11.343 1.00 96.38 120 ALA A CA 1
ATOM 974 C C . ALA A 1 120 ? -5.393 -7.214 -10.469 1.00 96.38 120 ALA A C 1
ATOM 976 O O . ALA A 1 120 ? -6.150 -7.354 -9.506 1.00 96.38 120 ALA A O 1
ATOM 977 N N . LEU A 1 121 ? -4.480 -8.126 -10.798 1.00 96.00 121 LEU A N 1
ATOM 978 C CA . LEU A 1 121 ? -4.253 -9.398 -10.115 1.00 96.00 121 LEU A CA 1
ATOM 979 C C . LEU A 1 121 ? -2.860 -9.406 -9.476 1.00 96.00 121 LEU A C 1
ATOM 981 O O . LEU A 1 121 ? -1.846 -9.308 -10.168 1.00 96.00 121 LEU A O 1
ATOM 985 N N . VAL A 1 122 ? -2.826 -9.501 -8.145 1.00 95.56 122 VAL A N 1
ATOM 986 C CA . VAL A 1 122 ? -1.580 -9.515 -7.374 1.00 95.56 122 VAL A CA 1
ATOM 987 C C . VAL A 1 122 ? -0.813 -10.816 -7.597 1.00 95.56 122 VAL A C 1
ATOM 989 O O . VAL A 1 122 ? -1.371 -11.913 -7.546 1.00 95.56 122 VAL A O 1
ATOM 992 N N . TRP A 1 123 ? 0.491 -10.677 -7.782 1.00 93.44 123 TRP A N 1
ATOM 993 C CA . TRP A 1 123 ? 1.476 -11.735 -7.668 1.00 93.44 123 TRP A CA 1
ATOM 994 C C . TRP A 1 123 ? 2.169 -11.598 -6.300 1.00 93.44 123 TRP A C 1
ATOM 996 O O . TRP A 1 123 ? 2.972 -10.689 -6.095 1.00 93.44 123 TRP A O 1
ATOM 1006 N N . GLN A 1 124 ? 1.858 -12.435 -5.313 1.00 87.31 124 GLN A N 1
ATOM 1007 C CA . GLN A 1 124 ? 0.934 -13.576 -5.350 1.00 87.31 124 GLN A CA 1
ATOM 1008 C C . GLN A 1 124 ? 0.103 -13.660 -4.074 1.00 87.31 124 GLN A C 1
ATOM 1010 O O . GLN A 1 124 ? 0.564 -13.268 -3.012 1.00 87.31 124 GLN A O 1
ATOM 1015 N N . LEU A 1 125 ? -1.119 -14.187 -4.167 1.00 84.12 125 LEU A N 1
ATOM 1016 C CA . LEU A 1 125 ? -2.079 -14.163 -3.059 1.00 84.12 125 LEU A CA 1
ATOM 1017 C C . LEU A 1 125 ? -1.727 -15.117 -1.902 1.00 84.12 125 LEU A C 1
ATOM 1019 O O . LEU A 1 125 ? -1.972 -14.790 -0.746 1.00 84.12 125 LEU A O 1
ATOM 1023 N N . ASN A 1 126 ? -1.196 -16.302 -2.206 1.00 79.25 126 ASN A N 1
ATOM 1024 C CA . ASN A 1 126 ? -1.056 -17.426 -1.270 1.00 79.25 126 ASN A CA 1
ATOM 1025 C C . ASN A 1 126 ? 0.063 -17.257 -0.230 1.00 79.25 126 ASN A C 1
ATOM 1027 O O . ASN A 1 126 ? -0.004 -17.904 0.808 1.00 79.25 126 ASN A O 1
ATOM 1031 N N . ASP A 1 127 ? 1.036 -16.381 -0.492 1.00 67.81 127 ASP A N 1
ATOM 1032 C CA . ASP A 1 127 ? 2.155 -16.086 0.418 1.00 67.81 127 ASP A CA 1
ATOM 1033 C C . ASP A 1 127 ? 2.186 -14.604 0.841 1.00 67.81 127 ASP A C 1
ATOM 1035 O O . ASP A 1 127 ? 3.179 -14.110 1.376 1.00 67.81 127 ASP A O 1
ATOM 1039 N N . CYS A 1 128 ? 1.092 -13.865 0.617 1.00 62.28 128 CYS A N 1
ATOM 1040 C CA . CYS A 1 128 ? 0.932 -12.525 1.173 1.00 62.28 128 CYS A CA 1
ATOM 1041 C C . CYS A 1 128 ? 0.686 -12.609 2.685 1.00 62.28 128 CYS A C 1
ATOM 1043 O O . CYS A 1 128 ? -0.315 -13.166 3.135 1.00 62.28 128 CYS A O 1
ATOM 1045 N N . TRP A 1 129 ? 1.559 -11.982 3.474 1.00 70.81 129 TRP A N 1
ATOM 1046 C CA . TRP A 1 129 ? 1.352 -11.840 4.916 1.00 70.81 129 TRP A CA 1
ATOM 1047 C C . TRP A 1 129 ? 0.222 -10.817 5.213 1.00 70.81 129 TRP A C 1
ATOM 1049 O O . TRP A 1 129 ? -0.011 -9.915 4.393 1.00 70.81 129 TRP A O 1
ATOM 1059 N N . PRO A 1 130 ? -0.495 -10.901 6.360 1.00 76.31 130 PRO A N 1
ATOM 1060 C CA . PRO A 1 130 ? -1.703 -10.130 6.634 1.00 76.31 130 PRO A CA 1
ATOM 1061 C C . PRO A 1 130 ? -1.647 -8.621 6.360 1.00 76.31 130 PRO A C 1
ATOM 1063 O O . PRO A 1 130 ? -2.658 -8.110 5.882 1.00 76.31 130 PRO A O 1
ATOM 1066 N N . PRO A 1 131 ? -0.541 -7.872 6.573 1.00 84.94 131 PRO A N 1
ATOM 1067 C CA . PRO A 1 131 ? -0.497 -6.446 6.247 1.00 84.94 131 PRO A CA 1
ATOM 1068 C C . PRO A 1 131 ? -0.895 -6.119 4.804 1.00 84.94 131 PRO A C 1
ATOM 1070 O O . PRO A 1 131 ? -1.752 -5.261 4.580 1.00 84.94 131 PRO A O 1
ATOM 1073 N N . ALA A 1 132 ? -0.340 -6.850 3.835 1.00 90.38 132 ALA A N 1
ATOM 1074 C CA . ALA A 1 132 ? -0.675 -6.701 2.423 1.00 90.38 132 ALA A CA 1
ATOM 1075 C C . ALA A 1 132 ? -2.135 -7.082 2.153 1.00 90.38 132 ALA A C 1
ATOM 1077 O O . ALA A 1 132 ? -2.861 -6.337 1.493 1.00 90.38 132 ALA A O 1
ATOM 1078 N N . TYR A 1 133 ? -2.592 -8.203 2.717 1.00 91.06 133 TYR A N 1
ATOM 1079 C CA . TYR A 1 133 ? -3.983 -8.643 2.599 1.00 91.06 133 TYR A CA 1
ATOM 1080 C C . TYR A 1 133 ? -4.972 -7.587 3.110 1.00 91.06 133 TYR A C 1
ATOM 1082 O O . TYR A 1 133 ? -5.921 -7.232 2.408 1.00 91.06 133 TYR A O 1
ATOM 1090 N N . TYR A 1 134 ? -4.742 -7.035 4.302 1.00 92.12 134 TYR A N 1
ATOM 1091 C CA . TYR A 1 134 ? -5.626 -6.036 4.893 1.00 92.12 134 TYR A CA 1
ATOM 1092 C C . TYR A 1 134 ? -5.612 -4.715 4.122 1.00 92.12 134 TYR A C 1
ATOM 1094 O O . TYR A 1 134 ? -6.679 -4.123 3.931 1.00 92.12 134 TYR A O 1
ATOM 1102 N N . ALA A 1 135 ? -4.452 -4.287 3.616 1.00 92.94 135 ALA A N 1
ATOM 1103 C CA . ALA A 1 135 ? -4.355 -3.129 2.731 1.00 92.94 135 ALA A CA 1
ATOM 1104 C C . ALA A 1 135 ? -5.175 -3.334 1.445 1.00 92.94 135 ALA A C 1
ATOM 1106 O O . ALA A 1 135 ? -6.053 -2.520 1.144 1.00 92.94 135 ALA A O 1
ATOM 1107 N N . MET A 1 136 ? -4.978 -4.457 0.744 1.00 94.06 136 MET A N 1
ATOM 1108 C CA . MET A 1 136 ? -5.743 -4.801 -0.462 1.00 94.06 136 MET A CA 1
ATOM 1109 C C . MET A 1 136 ? -7.245 -4.868 -0.181 1.00 94.06 136 MET A C 1
ATOM 1111 O O . MET A 1 136 ? -8.041 -4.255 -0.889 1.00 94.06 136 MET A O 1
ATOM 1115 N N . ARG A 1 137 ? -7.650 -5.553 0.892 1.00 93.50 137 ARG A N 1
ATOM 1116 C CA . ARG A 1 137 ? -9.061 -5.707 1.264 1.00 93.50 137 ARG A CA 1
ATOM 1117 C C . ARG A 1 137 ? -9.739 -4.363 1.541 1.00 93.50 137 ARG A C 1
ATOM 1119 O O . ARG A 1 137 ? -10.896 -4.190 1.165 1.00 93.50 137 ARG A O 1
ATOM 1126 N N . ARG A 1 138 ? -9.045 -3.406 2.172 1.00 93.56 138 ARG A N 1
ATOM 1127 C CA . ARG A 1 138 ? -9.577 -2.046 2.384 1.00 93.56 138 ARG A CA 1
ATOM 1128 C C . ARG A 1 138 ? -9.747 -1.298 1.065 1.00 93.56 138 ARG A C 1
ATOM 1130 O O . ARG A 1 138 ? -10.814 -0.742 0.817 1.00 93.56 138 ARG A O 1
ATOM 1137 N N . VAL A 1 139 ? -8.730 -1.331 0.208 1.00 94.69 139 VAL A N 1
ATOM 1138 C CA . VAL A 1 139 ? -8.742 -0.638 -1.090 1.00 94.69 139 VAL A CA 1
ATOM 1139 C C . VAL A 1 139 ? -9.759 -1.237 -2.061 1.00 94.69 139 VAL A C 1
ATOM 1141 O O . VAL A 1 139 ? -10.294 -0.520 -2.905 1.00 94.69 139 VAL A O 1
ATOM 1144 N N . LEU A 1 140 ? -10.058 -2.530 -1.937 1.00 94.00 140 LEU A N 1
ATOM 1145 C CA . LEU A 1 140 ? -11.018 -3.262 -2.766 1.00 94.00 140 LEU A CA 1
ATOM 1146 C C . LEU A 1 140 ? -12.407 -3.391 -2.120 1.00 94.00 140 LEU A C 1
ATOM 1148 O O . LEU A 1 140 ? -13.288 -4.033 -2.693 1.00 94.00 140 LEU A O 1
ATOM 1152 N N . ALA A 1 141 ? -12.639 -2.762 -0.962 1.00 94.25 141 ALA A N 1
ATOM 1153 C CA . ALA A 1 141 ? -13.942 -2.773 -0.303 1.00 94.25 141 ALA A CA 1
ATOM 1154 C C . ALA A 1 141 ? -15.041 -2.225 -1.238 1.00 94.25 141 ALA A C 1
ATOM 1156 O O . ALA A 1 141 ? -14.759 -1.325 -2.036 1.00 94.25 141 ALA A O 1
ATOM 1157 N N . PRO A 1 142 ? -16.301 -2.700 -1.145 1.00 93.62 142 PRO A N 1
ATOM 1158 C CA . PRO A 1 142 ? -17.365 -2.322 -2.081 1.00 93.62 142 PRO A CA 1
ATOM 1159 C C . PRO A 1 142 ? -17.529 -0.809 -2.274 1.00 93.62 142 PRO A C 1
ATOM 1161 O O . PRO A 1 142 ? -17.731 -0.358 -3.396 1.00 93.62 142 PRO A O 1
ATOM 1164 N N . VAL A 1 143 ? -17.339 -0.028 -1.209 1.00 93.94 143 VAL A N 1
ATOM 1165 C CA . VAL A 1 143 ? -17.147 1.425 -1.266 1.00 93.94 143 VAL A CA 1
ATOM 1166 C C . VAL A 1 143 ? -15.817 1.744 -0.590 1.00 93.94 143 VAL A C 1
ATOM 1168 O O . VAL A 1 143 ? -15.646 1.450 0.593 1.00 93.94 143 VAL A O 1
ATOM 1171 N N . ALA A 1 144 ? -14.880 2.336 -1.329 1.00 95.25 144 ALA A N 1
ATOM 1172 C CA . ALA A 1 144 ? -13.587 2.765 -0.807 1.00 95.25 144 ALA A CA 1
ATOM 1173 C C . ALA A 1 144 ? -13.334 4.239 -1.133 1.00 95.25 144 ALA A C 1
ATOM 1175 O O . ALA A 1 144 ? -13.434 4.646 -2.290 1.00 95.25 144 ALA A O 1
ATOM 1176 N N . VAL A 1 145 ? -12.999 5.033 -0.117 1.00 96.00 145 VAL A N 1
ATOM 1177 C CA . VAL A 1 145 ? -12.435 6.372 -0.311 1.00 96.00 145 VAL A CA 1
ATOM 1178 C C . VAL A 1 145 ? -10.924 6.240 -0.426 1.00 96.00 145 VAL A C 1
ATOM 1180 O O . VAL A 1 145 ? -10.339 5.375 0.221 1.00 96.00 145 VAL A O 1
ATOM 1183 N N . ALA A 1 146 ? -10.304 7.085 -1.236 1.00 96.31 146 ALA A N 1
ATOM 1184 C CA . ALA A 1 146 ? -8.859 7.189 -1.308 1.00 96.31 146 ALA A CA 1
ATOM 1185 C C . ALA A 1 146 ? -8.423 8.651 -1.403 1.00 96.31 146 ALA A C 1
ATOM 1187 O O . ALA A 1 146 ? -9.127 9.492 -1.970 1.00 96.31 146 ALA A O 1
ATOM 1188 N N . VAL A 1 147 ? -7.257 8.935 -0.833 1.00 95.44 147 VAL A N 1
ATOM 1189 C CA . VAL A 1 147 ? -6.581 10.230 -0.905 1.00 95.44 147 VAL A CA 1
ATOM 1190 C C . VAL A 1 147 ? -5.128 10.010 -1.293 1.00 95.44 147 VAL A C 1
ATOM 1192 O O . VAL A 1 147 ? -4.461 9.135 -0.753 1.00 95.44 147 VAL A O 1
ATOM 1195 N N . LYS A 1 148 ? -4.621 10.801 -2.234 1.00 95.12 148 LYS A N 1
ATOM 1196 C CA . LYS A 1 148 ? -3.230 10.716 -2.689 1.00 95.12 148 LYS A CA 1
ATOM 1197 C C . LYS A 1 148 ? -2.676 12.115 -2.899 1.00 95.12 148 LYS A C 1
ATOM 1199 O O . LYS A 1 148 ? -3.251 12.900 -3.650 1.00 95.12 148 LYS A O 1
ATOM 1204 N N . ARG A 1 149 ? -1.563 12.428 -2.246 1.00 92.81 149 ARG A N 1
ATOM 1205 C CA . ARG A 1 149 ? -0.768 13.626 -2.520 1.00 92.81 149 ARG A CA 1
ATOM 1206 C C . ARG A 1 149 ? -0.048 13.479 -3.850 1.00 92.81 149 ARG A C 1
ATOM 1208 O O . ARG A 1 149 ? 0.315 12.375 -4.259 1.00 92.81 149 ARG A O 1
ATOM 1215 N N . ALA A 1 150 ? 0.196 14.608 -4.503 1.00 91.88 150 ALA A N 1
ATOM 1216 C CA . ALA A 1 150 ? 1.081 14.656 -5.652 1.00 91.88 150 ALA A CA 1
ATOM 1217 C C . ALA A 1 150 ? 2.442 14.051 -5.280 1.00 91.88 150 ALA A C 1
ATOM 1219 O O . ALA A 1 150 ? 3.034 14.382 -4.249 1.00 91.88 150 ALA A O 1
ATOM 1220 N N . HIS A 1 151 ? 2.911 13.128 -6.116 1.00 90.69 151 HIS A N 1
ATOM 1221 C CA . HIS A 1 151 ? 4.225 12.538 -5.950 1.00 90.69 151 HIS A CA 1
ATOM 1222 C C . HIS A 1 151 ? 5.285 13.524 -6.435 1.00 90.69 151 HIS A C 1
ATOM 1224 O O . HIS A 1 151 ? 5.195 14.056 -7.541 1.00 90.69 151 HIS A O 1
ATOM 1230 N N . HIS A 1 152 ? 6.308 13.728 -5.616 1.00 87.69 152 HIS A N 1
ATOM 1231 C CA . HIS A 1 152 ? 7.468 14.528 -5.965 1.00 87.69 152 HIS A CA 1
ATOM 1232 C C . HIS A 1 152 ? 8.708 13.696 -5.720 1.00 87.69 152 HIS A C 1
ATOM 1234 O O . HIS A 1 152 ? 8.903 13.206 -4.613 1.00 87.69 152 HIS A O 1
ATOM 1240 N N . ASP A 1 153 ? 9.530 13.536 -6.749 1.00 88.06 153 ASP A N 1
ATOM 1241 C CA . ASP A 1 153 ? 10.714 12.701 -6.648 1.00 88.06 153 ASP A CA 1
ATOM 1242 C C . ASP A 1 153 ? 11.768 13.356 -5.733 1.00 88.06 153 ASP A C 1
ATOM 1244 O O . ASP A 1 153 ? 12.292 14.434 -6.028 1.00 88.06 153 ASP A O 1
ATOM 1248 N N . TRP A 1 154 ? 12.061 12.703 -4.605 1.00 86.00 154 TRP A N 1
ATOM 1249 C CA . TRP A 1 154 ? 13.035 13.151 -3.605 1.00 86.00 154 TRP A CA 1
ATOM 1250 C C . TRP A 1 154 ? 14.455 12.625 -3.840 1.00 86.00 154 TRP A C 1
ATOM 1252 O O . TRP A 1 154 ? 15.367 13.059 -3.139 1.00 86.00 154 TRP A O 1
ATOM 1262 N N . SER A 1 155 ? 14.666 11.727 -4.808 1.00 82.88 155 SER A N 1
ATOM 1263 C CA . SER A 1 155 ? 15.957 11.069 -5.051 1.00 82.88 155 SER A CA 1
ATOM 1264 C C . SER A 1 155 ? 16.675 11.557 -6.318 1.00 82.88 155 SER A C 1
ATOM 1266 O O . SER A 1 155 ? 17.695 10.985 -6.696 1.00 82.88 155 SER A O 1
ATOM 1268 N N . VAL A 1 156 ? 16.173 12.604 -6.990 1.00 78.81 156 VAL A N 1
ATOM 1269 C CA . VAL A 1 156 ? 16.808 13.177 -8.200 1.00 78.81 156 VAL A CA 1
ATOM 1270 C C . VAL A 1 156 ? 18.044 14.014 -7.851 1.00 78.81 156 VAL A C 1
ATOM 1272 O O . VAL A 1 156 ? 19.074 13.924 -8.514 1.00 78.81 156 VAL A O 1
ATOM 1275 N N . VAL A 1 157 ? 17.929 14.857 -6.822 1.00 78.12 157 VAL A N 1
ATOM 1276 C CA . VAL A 1 157 ? 18.966 15.762 -6.290 1.00 78.12 157 VAL A CA 1
ATOM 1277 C C . VAL A 1 157 ? 18.665 16.027 -4.806 1.00 78.12 157 VAL A C 1
ATOM 1279 O O . VAL A 1 157 ? 17.914 15.282 -4.190 1.00 78.12 157 VAL A O 1
ATOM 1282 N N . HIS A 1 158 ? 19.204 17.103 -4.219 1.00 75.75 158 HIS A N 1
ATOM 1283 C CA . HIS A 1 158 ? 18.825 17.568 -2.882 1.00 75.75 158 HIS A CA 1
ATOM 1284 C C . HIS A 1 158 ? 17.300 17.602 -2.699 1.00 75.75 158 HIS A C 1
ATOM 1286 O O . HIS A 1 158 ? 16.611 18.386 -3.364 1.00 75.75 158 HIS A O 1
ATOM 1292 N N . ALA A 1 159 ? 16.800 16.794 -1.762 1.00 76.06 159 ALA A N 1
ATOM 1293 C CA . ALA A 1 159 ? 15.400 16.796 -1.373 1.00 76.06 159 ALA A CA 1
ATOM 1294 C C . ALA A 1 159 ? 14.990 18.197 -0.890 1.00 76.06 159 ALA A C 1
ATOM 1296 O O . ALA A 1 159 ? 15.699 18.848 -0.116 1.00 76.06 159 ALA A O 1
ATOM 1297 N N . ARG A 1 160 ? 13.838 18.681 -1.364 1.00 73.50 160 ARG A N 1
ATOM 1298 C CA . ARG A 1 160 ? 13.268 19.970 -0.958 1.00 73.50 160 ARG A CA 1
ATOM 1299 C C . ARG A 1 160 ? 11.948 19.733 -0.253 1.00 73.50 160 ARG A C 1
ATOM 1301 O O . ARG A 1 160 ? 11.068 19.072 -0.793 1.00 73.50 160 ARG A O 1
ATOM 1308 N N . VAL A 1 161 ? 11.797 20.328 0.927 1.00 73.19 161 VAL A N 1
ATOM 1309 C CA . VAL A 1 161 ? 10.503 20.360 1.606 1.00 73.19 161 VAL A CA 1
ATOM 1310 C C . VAL A 1 161 ? 9.580 21.269 0.808 1.00 73.19 161 VAL A C 1
ATOM 1312 O O . VAL A 1 161 ? 9.860 22.455 0.626 1.00 73.19 161 VAL A O 1
ATOM 1315 N N . LEU A 1 162 ? 8.485 20.705 0.316 1.00 72.25 162 LEU A N 1
ATOM 1316 C CA . LEU A 1 162 ? 7.481 21.467 -0.404 1.00 72.25 162 LEU A CA 1
ATOM 1317 C C . LEU A 1 162 ? 6.629 22.256 0.582 1.00 72.25 162 LEU A C 1
ATOM 1319 O O . LEU A 1 162 ? 6.144 21.724 1.579 1.00 72.25 162 LEU A O 1
ATOM 1323 N N . THR A 1 163 ? 6.434 23.536 0.288 1.00 77.06 163 THR A N 1
ATOM 1324 C CA . THR A 1 163 ? 5.554 24.418 1.064 1.00 77.06 163 THR A CA 1
ATOM 1325 C C . THR A 1 163 ? 4.083 24.240 0.695 1.00 77.06 163 THR A C 1
ATOM 1327 O O . THR A 1 163 ? 3.208 24.624 1.467 1.00 77.06 163 THR A O 1
ATOM 1330 N N . ILE A 1 164 ? 3.808 23.653 -0.472 1.00 83.88 164 ILE A N 1
ATOM 1331 C CA . ILE A 1 164 ? 2.474 23.373 -1.004 1.00 83.88 164 ILE A CA 1
ATOM 1332 C C . ILE A 1 164 ? 2.480 21.941 -1.540 1.00 83.88 164 ILE A C 1
ATOM 1334 O O . ILE A 1 164 ? 3.418 21.541 -2.223 1.00 83.88 164 ILE A O 1
ATOM 1338 N N . SER A 1 165 ? 1.434 21.178 -1.227 1.00 85.94 165 SER A N 1
ATOM 1339 C CA . SER A 1 165 ? 1.236 19.811 -1.712 1.00 85.94 165 SER A CA 1
ATOM 1340 C C . SER A 1 165 ? -0.168 19.707 -2.293 1.00 85.94 165 SER A C 1
ATOM 1342 O O . SER A 1 165 ? -1.156 19.877 -1.575 1.00 85.94 165 SER A O 1
ATOM 1344 N N . GLU A 1 166 ? -0.241 19.454 -3.597 1.00 93.00 166 GLU A N 1
ATOM 1345 C CA . GLU A 1 166 ? -1.490 19.095 -4.263 1.00 93.00 166 GLU A CA 1
ATOM 1346 C C . GLU A 1 166 ? -1.930 17.697 -3.822 1.00 93.00 166 GLU A C 1
ATOM 1348 O O . GLU A 1 166 ? -1.112 16.869 -3.406 1.00 93.00 166 GLU A O 1
ATOM 1353 N N . TYR A 1 167 ? -3.232 17.433 -3.887 1.00 93.94 167 TYR A N 1
ATOM 1354 C CA . TYR A 1 167 ? -3.799 16.139 -3.540 1.00 93.94 167 TYR A CA 1
ATOM 1355 C C . TYR A 1 167 ? -5.052 15.857 -4.365 1.00 93.94 167 TYR A C 1
ATOM 1357 O O . TYR A 1 167 ? -5.761 16.769 -4.790 1.00 93.94 167 TYR A O 1
ATOM 1365 N N . GLU A 1 168 ? -5.349 14.577 -4.530 1.00 95.31 168 GLU A N 1
ATOM 1366 C CA . GLU A 1 168 ? -6.584 14.075 -5.115 1.00 95.31 168 GLU A CA 1
ATOM 1367 C C . GLU A 1 168 ? -7.357 13.284 -4.056 1.00 95.31 168 GLU A C 1
ATOM 1369 O O . GLU A 1 168 ? -6.765 12.546 -3.267 1.00 95.31 168 GLU A O 1
ATOM 1374 N N . VAL A 1 169 ? -8.686 13.414 -4.057 1.00 96.38 169 VAL A N 1
ATOM 1375 C CA . VAL A 1 169 ? -9.602 12.582 -3.262 1.00 96.38 169 VAL A CA 1
ATOM 1376 C C . VAL A 1 169 ? -10.639 11.991 -4.199 1.00 96.38 169 VAL A C 1
ATOM 1378 O O . VAL A 1 169 ? -11.221 12.709 -5.013 1.00 96.38 169 VAL A O 1
ATOM 1381 N N . TRP A 1 170 ? -10.891 10.692 -4.083 1.00 96.19 170 TRP A N 1
ATOM 1382 C CA . TRP A 1 170 ? -11.920 10.021 -4.869 1.00 96.19 170 TRP A CA 1
ATOM 1383 C C . TRP A 1 170 ? -12.603 8.912 -4.077 1.00 96.19 170 TRP A C 1
ATOM 1385 O O . TRP A 1 170 ? -12.101 8.427 -3.063 1.00 96.19 170 TRP A O 1
ATOM 1395 N N . VAL A 1 171 ? -13.767 8.498 -4.575 1.00 95.19 171 VAL A N 1
ATOM 1396 C CA . VAL A 1 171 ? -14.492 7.324 -4.092 1.00 95.19 171 VAL A CA 1
ATOM 1397 C C . VAL A 1 171 ? -14.580 6.326 -5.235 1.00 95.19 171 VAL A C 1
ATOM 1399 O O . VAL A 1 171 ? -15.029 6.662 -6.330 1.00 95.19 171 VAL A O 1
ATOM 1402 N N . ALA A 1 172 ? -14.153 5.096 -4.977 1.00 94.06 172 ALA A N 1
ATOM 1403 C CA . ALA A 1 172 ? -14.382 3.961 -5.851 1.00 94.06 172 ALA A CA 1
ATOM 1404 C C . ALA A 1 172 ? -15.522 3.112 -5.280 1.00 94.06 172 ALA A C 1
ATOM 1406 O O . ALA A 1 172 ? -15.507 2.725 -4.110 1.00 94.06 172 ALA A O 1
ATOM 1407 N N . SER A 1 173 ? -16.507 2.823 -6.123 1.00 92.31 173 SER A N 1
ATOM 1408 C CA . SER A 1 173 ? -17.666 2.003 -5.786 1.00 92.31 173 SER A CA 1
ATOM 1409 C C . SER A 1 173 ? -17.766 0.844 -6.769 1.00 92.31 173 SER A C 1
ATOM 1411 O O . SER A 1 173 ? -17.626 1.027 -7.978 1.00 92.31 173 SER A O 1
ATOM 1413 N N . SER A 1 174 ? -17.987 -0.355 -6.248 1.00 89.25 174 SER A N 1
ATOM 1414 C CA . SER A 1 174 ? -18.267 -1.556 -7.028 1.00 89.25 174 SER A CA 1
ATOM 1415 C C . SER A 1 174 ? -19.316 -2.403 -6.319 1.00 89.25 174 SER A C 1
ATOM 1417 O O . SER A 1 174 ? -19.439 -2.374 -5.091 1.00 89.25 174 SER A O 1
ATOM 1419 N N . SER A 1 175 ? -20.067 -3.177 -7.101 1.00 80.88 175 SER A N 1
ATOM 1420 C CA . SER A 1 175 ? -21.049 -4.136 -6.581 1.00 80.88 175 SER A CA 1
ATOM 1421 C C . SER A 1 175 ? -22.121 -3.508 -5.675 1.00 80.88 175 SER A C 1
ATOM 1423 O O . SER A 1 175 ? -22.637 -4.175 -4.782 1.00 80.88 175 SER A O 1
ATOM 1425 N N . GLN A 1 176 ? -22.453 -2.228 -5.888 1.00 81.25 176 GLN A N 1
ATOM 1426 C CA . GLN A 1 176 ? -23.561 -1.568 -5.198 1.00 81.25 176 GLN A CA 1
ATOM 1427 C C . GLN A 1 176 ? -24.856 -1.772 -5.996 1.00 81.25 176 GLN A C 1
ATOM 1429 O O . GLN A 1 176 ? -24.906 -1.374 -7.161 1.00 81.25 176 GLN A O 1
ATOM 1434 N N . PRO A 1 177 ? -25.901 -2.385 -5.407 1.00 79.50 177 PRO A N 1
ATOM 1435 C CA . PRO A 1 177 ? -27.170 -2.616 -6.099 1.00 79.50 177 PRO A CA 1
ATOM 1436 C C . PRO A 1 177 ? -27.992 -1.331 -6.264 1.00 79.50 177 PRO A C 1
ATOM 1438 O O . PRO A 1 177 ? -28.899 -1.279 -7.091 1.00 79.50 177 PRO A O 1
ATOM 1441 N N . THR A 1 178 ? -27.694 -0.306 -5.465 1.00 87.69 178 THR A N 1
ATOM 1442 C CA . THR A 1 178 ? -28.413 0.966 -5.413 1.00 87.69 178 THR A CA 1
ATOM 1443 C C . THR A 1 178 ? -27.435 2.124 -5.265 1.00 87.69 178 THR A C 1
ATOM 1445 O O . THR A 1 178 ? -26.289 1.941 -4.853 1.00 87.69 178 THR A O 1
ATOM 1448 N N . GLU A 1 179 ? -27.905 3.332 -5.567 1.00 89.31 179 GLU A N 1
ATOM 1449 C CA . GLU A 1 179 ? -27.165 4.559 -5.289 1.00 89.31 179 GLU A CA 1
ATOM 1450 C C . GLU A 1 179 ? -26.866 4.691 -3.786 1.00 89.31 179 GLU A C 1
ATOM 1452 O O . GLU A 1 179 ? -27.703 4.370 -2.939 1.00 89.31 179 GLU A O 1
ATOM 1457 N N . VAL A 1 180 ? -25.654 5.144 -3.460 1.00 89.12 180 VAL A N 1
ATOM 1458 C CA . VAL A 1 180 ? -25.194 5.343 -2.082 1.00 89.12 180 VAL A CA 1
ATOM 1459 C C . VAL A 1 180 ? -24.957 6.831 -1.863 1.00 89.12 180 VAL A C 1
ATOM 1461 O O . VAL A 1 180 ? -24.030 7.406 -2.429 1.00 89.12 180 VAL A O 1
ATOM 1464 N N . ALA A 1 181 ? -25.773 7.447 -1.009 1.00 90.38 181 ALA A N 1
ATOM 1465 C CA . ALA A 1 181 ? -25.541 8.804 -0.532 1.00 90.38 181 ALA A CA 1
ATOM 1466 C C . ALA A 1 181 ? -24.599 8.769 0.683 1.00 90.38 181 ALA A C 1
ATOM 1468 O O . ALA A 1 181 ? -24.920 8.167 1.709 1.00 90.38 181 ALA A O 1
ATOM 1469 N N . ALA A 1 182 ? -23.437 9.413 0.571 1.00 89.69 182 ALA A N 1
ATOM 1470 C CA . ALA A 1 182 ? -22.437 9.472 1.634 1.00 89.69 182 ALA A CA 1
ATOM 1471 C C . ALA A 1 182 ? -21.736 10.837 1.673 1.00 89.69 182 ALA A C 1
ATOM 1473 O O . ALA A 1 182 ? -21.662 11.546 0.671 1.00 89.69 182 ALA A O 1
ATOM 1474 N N . THR A 1 183 ? -21.185 11.185 2.835 1.00 92.56 183 THR A N 1
ATOM 1475 C CA . THR A 1 183 ? -20.344 12.374 3.017 1.00 92.56 183 THR A CA 1
ATOM 1476 C C . THR A 1 183 ? -18.880 11.957 3.048 1.00 92.56 183 THR A C 1
ATOM 1478 O O . THR A 1 183 ? -18.497 11.098 3.843 1.00 92.56 183 THR A O 1
ATOM 1481 N N . VAL A 1 184 ? -18.059 12.579 2.201 1.00 92.88 184 VAL A N 1
ATOM 1482 C CA . VAL A 1 184 ? -16.599 12.453 2.256 1.00 92.88 184 VAL A CA 1
ATOM 1483 C C . VAL A 1 184 ? -16.051 13.615 3.067 1.00 92.88 184 VAL A C 1
ATOM 1485 O O . VAL A 1 184 ? -16.316 14.773 2.756 1.00 92.88 184 VAL A O 1
ATOM 1488 N N . GLU A 1 185 ? -15.282 13.301 4.103 1.00 90.94 185 GLU A N 1
ATOM 1489 C CA . GLU A 1 185 ? -14.630 14.295 4.944 1.00 90.94 185 GLU A CA 1
ATOM 1490 C C . GLU A 1 185 ? -13.112 14.184 4.799 1.00 90.94 185 GLU A C 1
ATOM 1492 O O . GLU A 1 185 ? -12.530 13.134 5.067 1.00 90.94 185 GLU A O 1
ATOM 1497 N N . LEU A 1 186 ? -12.474 15.282 4.392 1.00 90.38 186 LEU A N 1
ATOM 1498 C CA . LEU A 1 186 ? -11.022 15.396 4.329 1.00 90.38 186 LEU A CA 1
ATOM 1499 C C . LEU A 1 186 ? -10.516 16.202 5.526 1.00 90.38 186 LEU A C 1
ATOM 1501 O O . LEU A 1 186 ? -10.970 17.320 5.766 1.00 90.38 186 LEU A O 1
ATOM 1505 N N . ARG A 1 187 ? -9.544 15.647 6.255 1.00 87.94 187 ARG A N 1
ATOM 1506 C CA . ARG A 1 187 ? -8.917 16.295 7.414 1.00 87.94 187 ARG A CA 1
ATOM 1507 C C . ARG A 1 187 ? -7.402 16.346 7.264 1.00 87.94 187 ARG A C 1
ATOM 1509 O O . ARG A 1 187 ? -6.776 15.372 6.856 1.00 87.94 187 ARG A O 1
ATOM 1516 N N . PHE A 1 188 ? -6.815 17.467 7.675 1.00 84.56 188 PHE A N 1
ATOM 1517 C CA . PHE A 1 188 ? -5.369 17.627 7.816 1.00 84.56 188 PHE A CA 1
ATOM 1518 C C . PHE A 1 188 ? -5.001 17.536 9.297 1.00 84.56 188 PHE A C 1
ATOM 1520 O O . PHE A 1 188 ? -5.189 18.486 10.054 1.00 84.56 188 PHE A O 1
ATOM 1527 N N . SER A 1 189 ? -4.489 16.385 9.724 1.00 75.50 189 SER A N 1
ATOM 1528 C CA . SER A 1 189 ? -4.142 16.151 11.127 1.00 75.50 189 SER A CA 1
ATOM 1529 C C . SER A 1 189 ? -2.694 16.564 11.404 1.00 75.50 189 SER A C 1
ATOM 1531 O O . SER A 1 189 ? -1.764 15.874 10.997 1.00 75.50 189 SER A O 1
ATOM 1533 N N . SER A 1 190 ? -2.491 17.686 12.106 1.00 65.94 190 SER A N 1
ATOM 1534 C CA . SER A 1 190 ? -1.158 18.148 12.545 1.00 65.94 190 SER A CA 1
ATOM 1535 C C . SER A 1 190 ? -0.929 18.008 14.059 1.00 65.94 190 SER A C 1
ATOM 1537 O O . SER A 1 190 ? 0.211 17.802 14.477 1.00 65.94 190 SER A O 1
ATOM 1539 N N . ARG A 1 191 ? -1.994 18.067 14.876 1.00 54.72 191 ARG A N 1
ATOM 1540 C CA . ARG A 1 191 ? -2.073 17.769 16.324 1.00 54.72 191 ARG A CA 1
ATOM 1541 C C . ARG A 1 191 ? -3.553 17.612 16.725 1.00 54.72 191 ARG A C 1
ATOM 1543 O O . ARG A 1 191 ? -4.411 18.058 15.975 1.00 54.72 191 ARG A O 1
ATOM 1550 N N . GLN A 1 192 ? -3.806 16.940 17.859 1.00 52.47 192 GLN A N 1
ATOM 1551 C CA . GLN A 1 192 ? -5.116 16.541 18.417 1.00 52.47 192 GLN A CA 1
ATOM 1552 C C . GLN A 1 192 ? -6.337 17.291 17.848 1.00 52.47 192 GLN A C 1
ATOM 1554 O O . GLN A 1 192 ? -6.503 18.485 18.080 1.00 52.47 192 GLN A O 1
ATOM 1559 N N . GLY A 1 193 ? -7.208 16.560 17.151 1.00 50.56 193 GLY A N 1
ATOM 1560 C CA . GLY A 1 193 ? -8.546 17.014 16.776 1.00 50.56 193 GLY A CA 1
ATOM 1561 C C . GLY A 1 193 ? -9.606 16.184 17.496 1.00 50.56 193 GLY A C 1
ATOM 1562 O O . GLY A 1 193 ? -9.355 15.034 17.852 1.00 50.56 193 GLY A O 1
ATOM 1563 N N . SER A 1 194 ? -10.792 16.748 17.715 1.00 51.44 194 SER A N 1
ATOM 1564 C CA . SER A 1 194 ? -11.949 15.964 18.141 1.00 51.44 194 SER A CA 1
ATOM 1565 C C . SER A 1 194 ? -12.508 15.196 16.941 1.00 51.44 194 SER A C 1
ATOM 1567 O O . SER A 1 194 ? -12.805 15.763 15.889 1.00 51.44 194 SER A O 1
ATOM 1569 N N . GLY A 1 195 ? -12.627 13.877 17.079 1.00 55.00 195 GLY A N 1
ATOM 1570 C CA . GLY A 1 195 ? -13.344 13.055 16.114 1.00 55.00 195 GLY A CA 1
ATOM 1571 C C . GLY A 1 195 ? -14.840 13.373 16.127 1.00 55.00 195 GLY A C 1
ATOM 1572 O O . GLY A 1 195 ? -15.413 13.689 17.166 1.00 55.00 195 GLY A O 1
ATOM 1573 N N . SER A 1 196 ? -15.495 13.258 14.974 1.00 52.94 196 SER A N 1
ATOM 1574 C CA . SER A 1 196 ? -16.955 13.255 14.884 1.00 52.94 196 SER A CA 1
ATOM 1575 C C . SER A 1 196 ? -17.479 11.908 15.396 1.00 52.94 196 SER A C 1
ATOM 1577 O O . SER A 1 196 ? -17.368 10.889 14.707 1.00 52.94 196 SER A O 1
ATOM 1579 N N . THR A 1 197 ? -18.024 11.882 16.606 1.00 51.97 197 THR A N 1
ATOM 1580 C CA . THR A 1 197 ? -18.715 10.718 17.170 1.00 51.97 197 THR A CA 1
ATOM 1581 C C . THR A 1 197 ? -20.161 10.678 16.661 1.00 51.97 197 THR A C 1
ATOM 1583 O O . THR A 1 197 ? -20.891 11.654 16.789 1.00 51.97 197 THR A O 1
ATOM 1586 N N . GLY A 1 198 ? -20.582 9.556 16.060 1.00 54.47 198 GLY A N 1
ATOM 1587 C CA . GLY A 1 198 ? -21.994 9.308 15.709 1.00 54.47 198 GLY A CA 1
ATOM 1588 C C . GLY A 1 198 ? -22.302 8.920 14.256 1.00 54.47 198 GLY A C 1
ATOM 1589 O O . GLY A 1 198 ? -23.425 8.506 13.983 1.00 54.47 198 GLY A O 1
ATOM 1590 N N . THR A 1 199 ? -21.341 8.988 13.330 1.00 64.00 199 THR A N 1
ATOM 1591 C CA . THR A 1 199 ? -21.559 8.619 11.915 1.00 64.00 199 THR A CA 1
ATOM 1592 C C . THR A 1 199 ? -21.045 7.207 11.619 1.00 64.00 199 THR A C 1
ATOM 1594 O O . THR A 1 199 ? -19.923 6.861 11.995 1.00 64.00 199 THR A O 1
ATOM 1597 N N . VAL A 1 200 ? -21.829 6.386 10.909 1.00 73.56 200 VAL A N 1
ATOM 1598 C CA . VAL A 1 200 ? -21.357 5.084 10.402 1.00 73.56 200 VAL A CA 1
ATOM 1599 C C . VAL A 1 200 ? -20.272 5.333 9.358 1.00 73.56 200 VAL A C 1
ATOM 1601 O O . VAL A 1 200 ? -20.525 5.955 8.328 1.00 73.56 200 VAL A O 1
ATOM 1604 N N . ARG A 1 201 ? -19.055 4.849 9.616 1.00 83.62 201 ARG A N 1
ATOM 1605 C CA . ARG A 1 201 ? -17.922 5.010 8.701 1.00 83.62 201 ARG A CA 1
ATOM 1606 C C . ARG A 1 201 ? -17.816 3.812 7.763 1.00 83.62 201 ARG A C 1
ATOM 1608 O O . ARG A 1 201 ? -17.578 2.699 8.217 1.00 83.62 201 ARG A O 1
ATOM 1615 N N . TRP A 1 202 ? -17.962 4.067 6.465 1.00 85.62 202 TRP A N 1
ATOM 1616 C CA . TRP A 1 202 ? -17.905 3.043 5.416 1.00 85.62 202 TRP A CA 1
ATOM 1617 C C . TRP A 1 202 ? -16.471 2.738 4.983 1.00 85.62 202 TRP A C 1
ATOM 1619 O O . TRP A 1 202 ? -16.107 1.584 4.790 1.00 85.62 202 TRP A O 1
ATOM 1629 N N . SER A 1 203 ? -15.651 3.780 4.846 1.00 90.75 203 SER A N 1
ATOM 1630 C CA . SER A 1 203 ? -14.268 3.675 4.394 1.00 90.75 203 SER A CA 1
ATOM 1631 C C . SER A 1 203 ? -13.4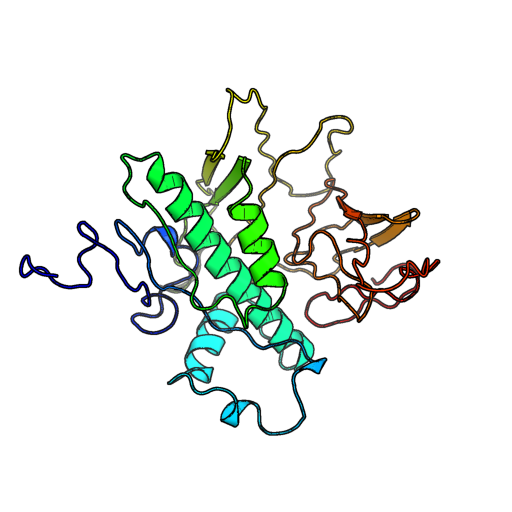13 4.785 5.004 1.00 90.75 203 SER A C 1
ATOM 1633 O O . SER A 1 203 ? -13.938 5.783 5.507 1.00 90.75 203 SER A O 1
ATOM 1635 N N . ARG A 1 204 ? -12.098 4.579 4.997 1.00 91.44 204 ARG A N 1
ATOM 1636 C CA . ARG A 1 204 ? -11.079 5.545 5.404 1.00 91.44 204 ARG A CA 1
ATOM 1637 C C . ARG A 1 204 ? -9.828 5.327 4.563 1.00 91.44 204 ARG A C 1
ATOM 1639 O O . ARG A 1 204 ? -9.531 4.186 4.217 1.00 91.44 204 ARG A O 1
ATOM 1646 N N . ASP A 1 205 ? -9.090 6.401 4.335 1.00 93.38 205 ASP A N 1
ATOM 1647 C CA . ASP A 1 205 ? -7.743 6.358 3.777 1.00 93.38 205 ASP A CA 1
ATOM 1648 C C . ASP A 1 205 ? -6.898 7.462 4.421 1.00 93.38 205 ASP A C 1
ATOM 1650 O O . ASP A 1 205 ? -7.439 8.480 4.868 1.00 93.38 205 ASP A O 1
ATOM 1654 N N . VAL A 1 206 ? -5.591 7.237 4.515 1.00 92.19 206 VAL A N 1
ATOM 1655 C CA . VAL A 1 206 ? -4.632 8.171 5.114 1.00 92.19 206 VAL A CA 1
ATOM 1656 C C . VAL A 1 206 ? -3.406 8.233 4.217 1.00 92.19 206 VAL A C 1
ATOM 1658 O O . VAL A 1 206 ? -2.780 7.216 3.943 1.00 92.19 206 VAL A O 1
ATOM 1661 N N . ASP A 1 207 ? -3.035 9.443 3.803 1.00 91.81 207 ASP A N 1
ATOM 1662 C CA . ASP A 1 207 ? -1.850 9.667 2.977 1.00 91.81 207 ASP A CA 1
ATOM 1663 C C . ASP A 1 207 ? -0.825 10.523 3.727 1.00 91.81 207 ASP A C 1
ATOM 1665 O O . ASP A 1 207 ? -0.966 11.748 3.894 1.00 91.81 207 ASP A O 1
ATOM 1669 N N . TRP A 1 208 ? 0.197 9.834 4.233 1.00 90.12 208 TRP A N 1
ATOM 1670 C CA . TRP A 1 208 ? 1.324 10.431 4.938 1.00 90.12 208 TRP A CA 1
ATOM 1671 C C . TRP A 1 208 ? 2.278 11.109 3.949 1.00 90.12 208 TRP A C 1
ATOM 1673 O O . TRP A 1 208 ? 2.441 10.619 2.832 1.00 90.12 208 TRP A O 1
ATOM 1683 N N . PRO A 1 209 ? 2.938 12.218 4.333 1.00 89.12 209 PRO A N 1
ATOM 1684 C CA . PRO A 1 209 ? 4.007 12.788 3.522 1.00 89.12 209 PRO A CA 1
ATOM 1685 C C . PRO A 1 209 ? 5.090 11.744 3.218 1.00 89.12 209 PRO A C 1
ATOM 1687 O O . PRO A 1 209 ? 5.550 11.052 4.124 1.00 89.12 209 PRO A O 1
ATOM 1690 N N . GLN A 1 210 ? 5.480 11.651 1.948 1.00 90.25 210 GLN A N 1
ATOM 1691 C CA . GLN A 1 210 ? 6.493 10.716 1.460 1.00 90.25 210 GLN A CA 1
ATOM 1692 C C . GLN A 1 210 ? 7.825 11.453 1.206 1.00 90.25 210 GLN A C 1
ATOM 1694 O O . GLN A 1 210 ? 7.790 12.624 0.811 1.00 90.25 210 GLN A O 1
ATOM 1699 N N . PRO A 1 211 ? 8.980 10.792 1.395 1.00 90.81 211 PRO A N 1
ATOM 1700 C CA . PRO A 1 211 ? 9.129 9.443 1.945 1.00 90.81 211 PRO A CA 1
ATOM 1701 C C . PRO A 1 211 ? 8.930 9.414 3.470 1.00 90.81 211 PRO A C 1
ATOM 1703 O O . PRO A 1 211 ? 9.099 10.423 4.162 1.00 90.81 211 PRO A O 1
ATOM 1706 N N . LEU A 1 212 ? 8.588 8.240 4.009 1.00 90.94 212 LEU A N 1
ATOM 1707 C CA . LEU A 1 212 ? 8.299 8.073 5.439 1.00 90.94 212 LEU A CA 1
ATOM 1708 C C . LEU A 1 212 ? 9.549 8.236 6.325 1.00 90.94 212 LEU A C 1
ATOM 1710 O O . LEU A 1 212 ? 9.413 8.531 7.510 1.00 90.94 212 LEU A O 1
ATOM 1714 N N . GLU A 1 213 ? 10.762 8.114 5.775 1.00 89.44 213 GLU A N 1
ATOM 1715 C CA . GLU A 1 213 ? 12.026 8.268 6.512 1.00 89.44 213 GLU A CA 1
ATOM 1716 C C . GLU A 1 213 ? 12.202 9.647 7.177 1.00 89.44 213 GLU A C 1
ATOM 1718 O O . GLU A 1 213 ? 12.853 9.766 8.224 1.00 89.44 213 GLU A O 1
ATOM 1723 N N . TYR A 1 214 ? 11.586 10.696 6.620 1.00 87.25 214 TYR A N 1
ATOM 1724 C CA . TYR A 1 214 ? 11.644 12.050 7.182 1.00 87.25 214 TYR A CA 1
ATOM 1725 C C . TYR A 1 214 ? 10.630 12.282 8.301 1.00 87.25 214 TYR A C 1
ATOM 1727 O O . TYR A 1 214 ? 10.701 13.294 9.002 1.00 87.25 214 TYR A O 1
ATOM 1735 N N . LEU A 1 215 ? 9.710 11.345 8.516 1.00 84.94 215 LEU A N 1
ATOM 1736 C CA . LEU A 1 215 ? 8.754 11.405 9.607 1.00 84.94 215 LEU A CA 1
ATOM 1737 C C . LEU A 1 215 ? 9.357 10.742 10.849 1.00 84.94 215 LEU A C 1
ATOM 1739 O O . LEU A 1 215 ? 9.881 9.632 10.797 1.00 84.94 215 LEU A O 1
ATOM 1743 N N . SER A 1 216 ? 9.283 11.432 11.991 1.00 79.75 216 SER A N 1
ATOM 1744 C CA . SER A 1 216 ? 9.522 10.773 13.276 1.00 79.75 216 SER A CA 1
ATOM 1745 C C . SER A 1 216 ? 8.232 10.118 13.746 1.00 79.75 216 SER A C 1
ATOM 1747 O O . SER A 1 216 ? 7.203 10.786 13.918 1.00 79.75 216 SER A O 1
ATOM 1749 N N . PHE A 1 217 ? 8.328 8.813 13.965 1.00 77.38 217 PHE A N 1
ATOM 1750 C CA . PHE A 1 217 ? 7.306 7.995 14.595 1.00 77.38 217 PHE A CA 1
ATOM 1751 C C . PHE A 1 217 ? 7.732 7.552 16.003 1.00 77.38 217 PHE A C 1
ATOM 1753 O O . PHE A 1 217 ? 7.328 6.490 16.466 1.00 77.38 217 PHE A O 1
ATOM 1760 N N . GLU A 1 218 ? 8.564 8.344 16.676 1.00 75.12 218 GLU A N 1
ATOM 1761 C CA . GLU A 1 218 ? 8.830 8.207 18.112 1.00 75.12 218 GLU A CA 1
ATOM 1762 C C . GLU A 1 218 ? 7.625 8.716 18.927 1.00 75.12 218 GLU A C 1
ATOM 1764 O O . GLU A 1 218 ? 6.794 9.474 18.410 1.00 75.12 218 GLU A O 1
ATOM 1769 N N . ASP A 1 219 ? 7.506 8.279 20.185 1.00 74.62 219 ASP A N 1
ATOM 1770 C CA . ASP A 1 219 ? 6.442 8.675 21.123 1.00 74.62 219 ASP A CA 1
ATOM 1771 C C . ASP A 1 219 ? 5.029 8.540 20.524 1.00 74.62 219 ASP A C 1
ATOM 1773 O O . ASP A 1 219 ? 4.178 9.444 20.601 1.00 74.62 219 ASP A O 1
ATOM 1777 N N . ARG A 1 220 ? 4.773 7.397 19.867 1.00 77.50 220 ARG A N 1
ATOM 1778 C CA . ARG A 1 220 ? 3.516 7.132 19.141 1.00 77.50 220 ARG A CA 1
ATOM 1779 C C . ARG A 1 220 ? 2.294 7.209 20.053 1.00 77.50 220 ARG A C 1
ATOM 1781 O O . ARG A 1 220 ? 1.198 7.439 19.536 1.00 77.50 220 ARG A O 1
ATOM 1788 N N . GLY A 1 221 ? 2.481 7.035 21.366 1.00 80.88 221 GLY A N 1
ATOM 1789 C CA . GLY A 1 221 ? 1.428 7.084 22.378 1.00 80.88 221 GLY A CA 1
ATOM 1790 C C . GLY A 1 221 ? 0.301 6.118 22.049 1.00 80.88 221 GLY A C 1
ATOM 1791 O O . GLY A 1 221 ? -0.852 6.536 22.018 1.00 80.88 221 GLY A O 1
ATOM 1792 N N . VAL A 1 222 ? 0.653 4.886 21.668 1.00 83.12 222 VAL A N 1
ATOM 1793 C CA . VAL A 1 222 ? -0.330 3.859 21.323 1.00 83.12 222 VAL A CA 1
ATOM 1794 C C . VAL A 1 222 ? -0.948 3.336 22.608 1.00 83.12 222 VAL A C 1
ATOM 1796 O O . VAL A 1 222 ? -0.253 2.806 23.472 1.00 83.12 222 VAL A O 1
ATOM 1799 N N . GLU A 1 223 ? -2.264 3.457 22.708 1.00 83.25 223 GLU A N 1
ATOM 1800 C CA . GLU A 1 223 ? -3.051 2.886 23.790 1.00 83.25 223 GLU A CA 1
ATOM 1801 C C . GLU A 1 223 ? -4.012 1.858 23.206 1.00 83.25 223 GLU A C 1
ATOM 1803 O O . GLU A 1 223 ? -4.715 2.116 22.227 1.00 83.25 223 GLU A O 1
ATOM 1808 N N . VAL A 1 224 ? -4.042 0.679 23.821 1.00 81.38 224 VAL A N 1
ATOM 1809 C CA . VAL A 1 224 ? -4.928 -0.421 23.441 1.00 81.38 224 VAL A CA 1
ATOM 1810 C C . VAL A 1 224 ? -5.817 -0.715 24.634 1.00 81.38 224 VAL A C 1
ATOM 1812 O O . VAL A 1 224 ? -5.333 -1.096 25.699 1.00 81.38 224 VAL A O 1
ATOM 1815 N N . GLN A 1 225 ? -7.118 -0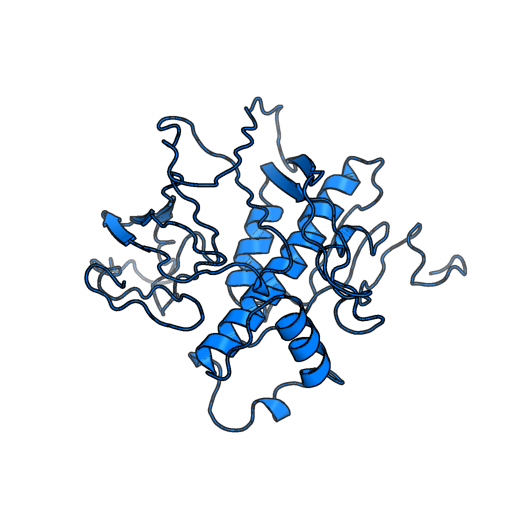.515 24.463 1.00 80.38 225 GLN A N 1
ATOM 1816 C CA . GLN A 1 225 ? -8.108 -0.721 25.512 1.00 80.38 225 GLN A CA 1
ATOM 1817 C C . GLN A 1 225 ? -9.047 -1.864 25.109 1.00 80.38 225 GLN A C 1
ATOM 1819 O O . GLN A 1 225 ? -9.836 -1.705 24.169 1.00 80.38 225 GLN A O 1
ATOM 1824 N N . PRO A 1 226 ? -8.980 -3.029 25.775 1.00 76.25 226 PRO A N 1
ATOM 1825 C CA . PRO A 1 226 ? -9.919 -4.110 25.526 1.00 76.25 226 PRO A CA 1
ATOM 1826 C C . PRO A 1 226 ? -11.318 -3.748 26.045 1.00 76.25 226 PRO A C 1
ATOM 1828 O O . PRO A 1 226 ? -11.496 -3.160 27.109 1.00 76.25 226 PRO A O 1
ATOM 1831 N N . SER A 1 227 ? -12.334 -4.119 25.274 1.00 74.06 227 SER A N 1
ATOM 1832 C CA . SER A 1 227 ? -13.754 -3.911 25.553 1.00 74.06 227 SER A CA 1
ATOM 1833 C C . SER A 1 227 ? -14.556 -5.103 25.018 1.00 74.06 227 SER A C 1
ATOM 1835 O O . SER A 1 227 ? -15.070 -5.120 23.892 1.00 74.06 227 SER A O 1
ATOM 1837 N N . GLY A 1 228 ? -14.620 -6.168 25.822 1.00 77.62 228 GLY A N 1
ATOM 1838 C CA . GLY A 1 228 ? -15.247 -7.432 25.432 1.00 77.62 228 GLY A CA 1
ATOM 1839 C C . GLY A 1 228 ? -14.515 -8.090 24.258 1.00 77.62 228 GLY A C 1
ATOM 1840 O O . GLY A 1 228 ? -13.351 -8.443 24.381 1.00 77.62 228 GLY A O 1
ATOM 1841 N N . LYS A 1 229 ? -15.197 -8.242 23.115 1.00 76.19 229 LYS A N 1
ATOM 1842 C CA . LYS A 1 229 ? -14.626 -8.793 21.862 1.00 76.19 229 LYS A CA 1
ATOM 1843 C C . LYS A 1 229 ? -14.024 -7.733 20.938 1.00 76.19 229 LYS A C 1
ATOM 1845 O O . LYS A 1 229 ? -13.839 -7.972 19.744 1.00 76.19 229 LYS A O 1
ATOM 1850 N N . THR A 1 230 ? -13.848 -6.524 21.450 1.00 78.62 230 THR A N 1
ATOM 1851 C CA . THR A 1 230 ? -13.347 -5.382 20.694 1.00 78.62 230 THR A CA 1
ATOM 1852 C C . THR A 1 230 ? -12.133 -4.829 21.414 1.00 78.62 230 THR A C 1
ATOM 1854 O O . THR A 1 230 ? -12.163 -4.703 22.629 1.00 78.62 230 THR A O 1
ATOM 1857 N N . ILE A 1 231 ? -11.102 -4.442 20.682 1.00 79.94 231 ILE A N 1
ATOM 1858 C CA . ILE A 1 231 ? -10.047 -3.560 21.171 1.00 79.94 231 ILE A CA 1
ATOM 1859 C C . ILE A 1 231 ? -10.264 -2.179 20.577 1.00 79.94 231 ILE A C 1
ATOM 1861 O O . ILE A 1 231 ? -10.574 -2.043 19.394 1.00 79.94 231 ILE A O 1
ATOM 1865 N N . VAL A 1 232 ? -10.135 -1.147 21.393 1.00 82.56 232 VAL A N 1
ATOM 1866 C CA . VAL A 1 232 ? -10.096 0.233 20.923 1.00 82.56 232 VAL A CA 1
ATOM 1867 C C . VAL A 1 232 ? -8.645 0.662 20.939 1.00 82.56 232 VAL A C 1
ATOM 1869 O O . VAL A 1 232 ? -7.994 0.595 21.979 1.00 82.56 232 VAL A O 1
ATOM 1872 N N . VAL A 1 233 ? -8.142 1.069 19.778 1.00 84.69 233 VAL A N 1
ATOM 1873 C CA . VAL A 1 233 ? -6.803 1.627 19.656 1.00 84.69 233 VAL A CA 1
ATOM 1874 C C . VAL A 1 233 ? -6.892 3.120 19.425 1.00 84.69 233 VAL A C 1
ATOM 1876 O O . VAL A 1 233 ? -7.545 3.582 18.484 1.00 84.69 233 VAL A O 1
ATOM 1879 N N . SER A 1 234 ? -6.201 3.865 20.274 1.00 83.38 234 SER A N 1
ATOM 1880 C CA . SER A 1 234 ? -5.923 5.278 20.077 1.00 83.38 234 SER A CA 1
ATOM 1881 C C . SER A 1 234 ? -4.419 5.455 19.945 1.00 83.38 234 SER A C 1
ATOM 1883 O O . SER A 1 234 ? -3.626 4.672 20.473 1.00 83.38 234 SER A O 1
ATOM 1885 N N . ALA A 1 235 ? -4.013 6.454 19.170 1.00 82.00 235 ALA A N 1
ATOM 1886 C CA . ALA A 1 235 ? -2.610 6.778 19.057 1.00 82.00 235 ALA A CA 1
ATOM 1887 C C . ALA A 1 235 ? -2.386 8.167 18.469 1.00 82.00 235 ALA A C 1
ATOM 1889 O O . ALA A 1 235 ? -3.272 8.765 17.853 1.00 82.00 235 ALA A O 1
ATOM 1890 N N . ARG A 1 236 ? -1.164 8.675 18.632 1.00 76.50 236 ARG A N 1
ATOM 1891 C CA . ARG A 1 236 ? -0.762 9.968 18.079 1.00 76.50 236 ARG A CA 1
ATOM 1892 C C . ARG A 1 236 ? -0.341 9.846 16.620 1.00 76.50 236 ARG A C 1
ATOM 1894 O O . ARG A 1 236 ? -0.775 10.659 15.821 1.00 76.50 236 ARG A O 1
ATOM 1901 N N . LYS A 1 237 ? 0.534 8.903 16.254 1.00 73.94 237 LYS A N 1
ATOM 1902 C CA . LYS A 1 237 ? 1.060 8.819 14.873 1.00 73.94 237 LYS A CA 1
ATOM 1903 C C . LYS A 1 237 ? 1.456 7.416 14.359 1.00 73.94 237 LYS A C 1
ATOM 1905 O O . LYS A 1 237 ? 2.463 7.326 13.668 1.00 73.94 237 LYS A O 1
ATOM 1910 N N . PRO A 1 238 ? 0.794 6.291 14.668 1.00 76.50 238 PRO A N 1
ATOM 1911 C CA . PRO A 1 238 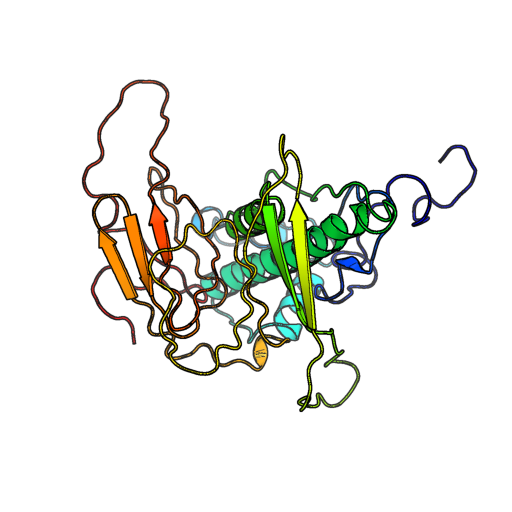? 1.251 5.011 14.148 1.00 76.50 238 PRO A CA 1
ATOM 1912 C C . PRO A 1 238 ? 0.853 4.869 12.677 1.00 76.50 238 PRO A C 1
ATOM 1914 O O . PRO A 1 238 ? -0.318 4.700 12.335 1.00 76.50 238 PRO A O 1
ATOM 1917 N N . LYS A 1 239 ? 1.867 4.912 11.814 1.00 83.75 239 LYS A N 1
ATOM 1918 C CA . LYS A 1 239 ? 1.814 4.313 10.482 1.00 83.75 239 LYS A CA 1
ATOM 1919 C C . LYS A 1 239 ? 1.899 2.794 10.630 1.00 83.75 239 LYS A C 1
ATOM 1921 O O . LYS A 1 239 ? 2.772 2.312 11.354 1.00 83.75 239 LYS A O 1
ATOM 1926 N N . GLY A 1 240 ? 1.025 2.068 9.937 1.00 82.81 240 GLY A N 1
ATOM 1927 C CA . GLY A 1 240 ? 1.153 0.625 9.744 1.00 82.81 240 GLY A CA 1
ATOM 1928 C C . GLY A 1 240 ? 1.093 -0.197 11.031 1.00 82.81 240 GLY A C 1
ATOM 1929 O O . GLY A 1 240 ? 1.846 -1.151 11.169 1.00 82.81 240 GLY A O 1
ATOM 1930 N N . LEU A 1 241 ? 0.217 0.151 11.976 1.00 86.50 241 LEU A N 1
ATOM 1931 C CA . LEU A 1 241 ? 0.006 -0.611 13.208 1.00 86.50 241 LEU A CA 1
ATOM 1932 C C . LEU A 1 241 ? -0.457 -2.040 12.889 1.00 86.50 241 LEU A C 1
ATOM 1934 O O . LEU A 1 241 ? -1.554 -2.227 12.353 1.00 86.50 241 LEU A O 1
ATOM 1938 N N . VAL A 1 242 ? 0.344 -3.042 13.248 1.00 85.38 242 VAL A N 1
ATOM 1939 C CA . VAL A 1 242 ? 0.028 -4.454 13.004 1.00 85.38 242 VAL A CA 1
ATOM 1940 C C . VAL A 1 242 ? -0.363 -5.123 14.317 1.00 85.38 242 VAL A C 1
ATOM 1942 O O . VAL A 1 242 ? 0.394 -5.125 15.280 1.00 85.38 242 VAL A O 1
ATOM 1945 N N . PHE A 1 243 ? -1.550 -5.718 14.355 1.00 82.38 243 PHE A N 1
ATOM 1946 C CA . PHE A 1 243 ? -1.911 -6.692 15.382 1.00 82.38 243 PHE A CA 1
ATOM 1947 C C . PHE A 1 243 ? -1.254 -8.022 15.054 1.00 82.38 243 PHE A C 1
ATOM 1949 O O . PHE A 1 243 ? -1.360 -8.501 13.921 1.00 82.38 243 PHE A O 1
ATOM 1956 N N . GLU A 1 244 ? -0.581 -8.594 16.043 1.00 75.81 244 GLU A N 1
ATOM 1957 C CA . GLU A 1 244 ? -0.034 -9.935 15.942 1.00 75.81 244 GLU A CA 1
ATOM 1958 C C . GLU A 1 244 ? -1.173 -10.945 16.091 1.00 75.81 244 GLU A C 1
ATOM 1960 O O . GLU A 1 244 ? -1.784 -11.067 17.155 1.00 75.81 244 GLU A O 1
ATOM 1965 N N . GLU A 1 245 ? -1.475 -11.653 15.007 1.00 73.69 245 GLU A N 1
ATOM 1966 C CA . GLU A 1 245 ? -2.428 -12.757 15.033 1.00 73.69 245 GLU A CA 1
ATOM 1967 C C . GLU A 1 245 ? -1.730 -14.020 15.536 1.00 73.69 245 GLU A C 1
ATOM 1969 O O . GLU A 1 245 ? -0.617 -14.345 15.121 1.00 73.69 245 GLU A O 1
ATOM 1974 N N . ARG A 1 246 ? -2.393 -14.742 16.438 1.00 68.19 246 ARG A N 1
ATOM 1975 C CA . ARG A 1 246 ? -1.917 -16.016 16.993 1.00 68.19 246 ARG A CA 1
ATOM 1976 C C . ARG A 1 246 ? -2.947 -17.093 16.715 1.00 68.19 246 ARG A C 1
ATOM 1978 O O . ARG A 1 246 ? -4.103 -16.788 16.436 1.00 68.19 246 ARG A O 1
ATOM 1985 N N . SER A 1 247 ? -2.557 -18.361 16.817 1.00 65.69 247 SER A N 1
ATOM 1986 C CA . SER A 1 247 ? -3.491 -19.480 16.661 1.00 65.69 247 SER A CA 1
ATOM 1987 C C . SER A 1 247 ? -4.730 -19.295 17.546 1.00 65.69 247 SER A C 1
ATOM 1989 O O . SER A 1 247 ? -4.634 -19.309 18.770 1.00 65.69 247 SER A O 1
ATOM 1991 N N . GLY A 1 248 ? -5.893 -19.110 16.915 1.00 63.78 248 GLY A N 1
ATOM 1992 C CA . GLY A 1 248 ? -7.173 -18.875 17.593 1.00 63.78 248 GLY A CA 1
ATOM 1993 C C . GLY A 1 248 ? -7.544 -17.403 17.830 1.00 63.78 248 GLY A C 1
ATOM 1994 O O . GLY A 1 248 ? -8.665 -17.136 18.258 1.00 63.78 248 GLY A O 1
ATOM 1995 N N . LEU A 1 249 ? -6.667 -16.451 17.505 1.00 69.62 249 LEU A N 1
ATOM 1996 C CA . LEU A 1 249 ? -6.919 -15.013 17.575 1.00 69.62 249 LEU A CA 1
ATOM 1997 C C . LEU A 1 249 ? -6.693 -14.372 16.202 1.00 69.62 249 LEU A C 1
ATOM 1999 O O . LEU A 1 249 ? -5.566 -14.055 15.823 1.00 69.62 249 LEU A O 1
ATOM 2003 N N . PHE A 1 250 ? -7.795 -14.132 15.497 1.00 75.88 250 PHE A N 1
ATOM 2004 C CA . PHE A 1 250 ? -7.812 -13.377 14.249 1.00 75.88 250 PHE A CA 1
ATOM 2005 C C . PHE A 1 250 ? -8.451 -12.015 14.488 1.00 75.88 250 PHE A C 1
ATOM 2007 O O . PHE A 1 250 ? -9.441 -11.896 15.223 1.00 75.88 250 PHE A O 1
ATOM 2014 N N . VAL A 1 251 ? -7.920 -10.974 13.852 1.00 79.62 251 VAL A N 1
ATOM 2015 C CA . VAL A 1 251 ? -8.521 -9.641 13.926 1.00 79.62 251 VAL A CA 1
ATOM 2016 C C . VAL A 1 251 ? -9.328 -9.363 12.674 1.00 79.62 251 VAL A C 1
ATOM 2018 O O . VAL A 1 251 ? -9.019 -9.837 11.588 1.00 79.62 251 VAL A O 1
ATOM 2021 N N . HIS A 1 252 ? -10.388 -8.564 12.791 1.00 85.25 252 HIS A N 1
ATOM 2022 C CA . HIS A 1 252 ? -11.111 -8.178 11.586 1.00 85.25 252 HIS A CA 1
ATOM 2023 C C . HIS A 1 252 ? -10.251 -7.302 10.671 1.00 85.25 252 HIS A C 1
ATOM 2025 O O . HIS A 1 252 ? -10.560 -7.262 9.497 1.00 85.25 252 HIS A O 1
ATOM 2031 N N . ASP A 1 253 ? -9.242 -6.561 11.142 1.00 87.12 253 ASP A N 1
ATOM 2032 C CA . ASP A 1 253 ? -8.407 -5.672 10.315 1.00 87.12 253 ASP A CA 1
ATOM 2033 C C . ASP A 1 253 ? -7.069 -5.367 11.012 1.00 87.12 253 ASP A C 1
ATOM 2035 O O . ASP A 1 253 ? -7.065 -5.114 12.216 1.00 87.12 253 ASP A O 1
ATOM 2039 N N . SER A 1 254 ? -5.963 -5.346 10.260 1.00 88.00 254 SER A N 1
ATOM 2040 C CA . SER A 1 254 ? -4.595 -5.076 10.745 1.00 88.00 254 SER A CA 1
ATOM 2041 C C . SER A 1 254 ? -3.806 -4.203 9.756 1.00 88.00 254 SER A C 1
ATOM 2043 O O . SER A 1 254 ? -4.338 -3.815 8.714 1.00 88.00 254 SER A O 1
ATOM 2045 N N . ALA A 1 255 ? -2.561 -3.849 10.085 1.00 88.56 255 ALA A N 1
ATOM 2046 C CA . ALA A 1 255 ? -1.722 -2.903 9.336 1.00 88.56 255 ALA A CA 1
ATOM 2047 C C . ALA A 1 255 ? -2.433 -1.567 9.078 1.00 88.56 255 ALA A C 1
ATOM 2049 O O . ALA A 1 255 ? -2.635 -1.163 7.933 1.00 88.56 255 ALA A O 1
ATOM 2050 N N . ILE A 1 256 ? -2.900 -0.931 10.150 1.00 88.81 256 ILE A N 1
ATOM 2051 C CA . ILE A 1 256 ? -3.765 0.250 10.094 1.00 88.81 256 ILE A CA 1
ATOM 2052 C C . ILE A 1 256 ? -2.985 1.516 10.426 1.00 88.81 256 ILE A C 1
ATOM 2054 O O . ILE A 1 256 ? -2.114 1.515 11.291 1.00 88.81 256 ILE A O 1
ATOM 2058 N N . ASP A 1 257 ? -3.355 2.620 9.794 1.00 89.50 257 ASP A N 1
ATOM 2059 C CA . ASP A 1 257 ? -2.885 3.934 10.214 1.00 89.50 257 ASP A CA 1
ATOM 2060 C C . ASP A 1 257 ? -3.860 4.495 11.247 1.00 89.50 257 ASP A C 1
ATOM 2062 O O . ASP A 1 257 ? -5.066 4.539 10.987 1.00 89.50 257 ASP A O 1
ATOM 2066 N N . VAL A 1 258 ? -3.357 4.920 12.409 1.00 86.00 258 VAL A N 1
ATOM 2067 C CA . VAL A 1 258 ? -4.147 5.634 13.427 1.00 86.00 258 VAL A CA 1
ATOM 2068 C C . VAL A 1 258 ? -3.625 7.063 13.516 1.00 86.00 258 VAL A C 1
ATOM 2070 O O . VAL A 1 258 ? -2.422 7.295 13.616 1.00 86.00 258 VAL A O 1
ATOM 2073 N N . VAL A 1 259 ? -4.531 8.035 13.450 1.00 83.06 259 VAL A N 1
ATOM 2074 C CA . VAL A 1 259 ? -4.204 9.466 13.509 1.00 83.06 259 VAL A CA 1
ATOM 2075 C C . VAL A 1 259 ? -4.860 10.103 14.739 1.00 83.06 259 VAL A C 1
ATOM 2077 O O . VAL A 1 259 ? -5.861 9.577 15.234 1.00 83.06 259 VAL A O 1
ATOM 2080 N N . PRO A 1 260 ? -4.350 11.239 15.253 1.00 79.56 260 PRO A N 1
ATOM 2081 C CA . PRO A 1 260 ? -4.923 11.875 16.433 1.00 79.56 260 PRO A CA 1
ATOM 2082 C C . PRO A 1 260 ? -6.399 12.213 16.221 1.00 79.56 260 PRO A C 1
ATOM 2084 O O . PRO A 1 260 ? -6.751 12.822 15.210 1.00 79.56 260 PRO A O 1
ATOM 2087 N N . GLY A 1 261 ? -7.247 11.863 17.190 1.00 75.94 261 GLY A N 1
ATOM 2088 C CA . GLY A 1 261 ? -8.692 12.102 17.110 1.00 75.94 261 GLY A CA 1
ATOM 2089 C C . GLY A 1 261 ? -9.473 11.062 16.304 1.00 75.94 261 GLY A C 1
ATOM 2090 O O . GLY A 1 261 ? -10.685 11.205 16.140 1.00 75.94 261 GLY A O 1
ATOM 2091 N N . ASP A 1 262 ? -8.802 10.029 15.796 1.00 79.50 262 ASP A N 1
ATOM 2092 C CA . ASP A 1 262 ? -9.408 8.926 15.057 1.00 79.50 262 ASP A CA 1
ATOM 2093 C C . ASP A 1 262 ? -9.218 7.604 15.805 1.00 79.50 262 ASP A C 1
ATOM 2095 O O . ASP A 1 262 ? -8.443 6.743 15.397 1.00 79.50 262 ASP A O 1
ATOM 2099 N N . GLU A 1 263 ? -9.922 7.452 16.925 1.00 82.31 263 GLU A N 1
ATOM 2100 C CA . GLU A 1 263 ? -9.931 6.200 17.681 1.00 82.31 263 GLU A CA 1
ATOM 2101 C C . GLU A 1 263 ? -10.546 5.066 16.855 1.00 82.31 263 GLU A C 1
ATOM 2103 O O . GLU A 1 263 ? -11.573 5.217 16.180 1.00 82.31 263 GLU A O 1
ATOM 2108 N N . GLN A 1 264 ? -9.900 3.904 16.897 1.00 83.38 264 GLN A N 1
ATOM 2109 C CA . GLN A 1 264 ? -10.216 2.789 16.021 1.00 83.38 264 GLN A CA 1
ATOM 2110 C C . GLN A 1 264 ? -10.545 1.535 16.817 1.00 83.38 264 GLN A C 1
ATOM 2112 O O . GLN A 1 264 ? -9.675 0.886 17.384 1.00 83.38 264 GLN A O 1
ATOM 2117 N N . ALA A 1 265 ? -11.819 1.152 16.791 1.00 79.31 265 ALA A N 1
ATOM 2118 C CA . ALA A 1 265 ? -12.272 -0.128 17.314 1.00 79.31 265 ALA A CA 1
ATOM 2119 C C . ALA A 1 265 ? -11.963 -1.269 16.325 1.00 79.31 265 ALA A C 1
ATOM 2121 O O . ALA A 1 265 ? -12.214 -1.147 15.120 1.00 79.31 265 ALA A O 1
ATOM 2122 N N . ARG A 1 266 ? -11.446 -2.393 16.819 1.00 80.88 266 ARG A N 1
ATOM 2123 C CA . ARG A 1 266 ? -11.210 -3.636 16.076 1.00 80.88 266 ARG A CA 1
ATOM 2124 C C . ARG A 1 266 ? -11.837 -4.795 16.814 1.00 80.88 266 ARG A C 1
ATOM 2126 O O . ARG A 1 266 ? -11.686 -4.915 18.018 1.00 80.88 266 ARG A O 1
ATOM 2133 N N . ARG A 1 267 ? -12.578 -5.626 16.091 1.00 75.19 267 ARG A N 1
ATOM 2134 C CA . ARG A 1 267 ? -13.266 -6.787 16.658 1.00 75.19 267 ARG A CA 1
ATOM 2135 C C . ARG A 1 267 ? -12.447 -8.045 16.419 1.00 75.19 267 ARG A C 1
ATOM 2137 O O . ARG A 1 267 ? -11.801 -8.150 15.374 1.00 75.19 267 ARG A O 1
ATOM 2144 N N . GLU A 1 268 ? -12.542 -8.995 17.343 1.00 68.75 268 GLU A N 1
ATOM 2145 C CA . GLU A 1 268 ? -12.142 -10.379 17.085 1.00 68.75 268 GLU A CA 1
ATOM 2146 C C . GLU A 1 268 ? -12.924 -10.882 15.872 1.00 68.75 268 GLU A C 1
ATOM 2148 O O . GLU A 1 268 ? -14.163 -10.847 15.851 1.00 68.75 268 GLU A O 1
ATOM 2153 N N . ALA A 1 269 ? -12.209 -11.364 14.864 1.00 58.84 269 ALA A N 1
ATOM 2154 C CA . ALA A 1 269 ? -12.792 -12.255 13.884 1.00 58.84 269 ALA A CA 1
ATOM 2155 C C . ALA A 1 269 ? -12.879 -13.625 14.573 1.00 58.84 269 ALA A C 1
ATOM 2157 O O . ALA A 1 269 ? -11.881 -14.321 14.722 1.00 58.84 269 ALA A O 1
ATOM 2158 N N . GLY A 1 270 ? -14.052 -13.961 15.123 1.00 51.28 270 GLY A N 1
ATOM 2159 C CA . GLY A 1 270 ? -14.243 -15.217 15.854 1.00 51.28 270 GLY A CA 1
ATOM 2160 C C . GLY A 1 270 ? -13.828 -16.452 15.040 1.00 51.28 270 GLY A C 1
ATOM 2161 O O . GLY A 1 270 ? -13.870 -16.440 13.813 1.00 51.28 270 GLY A O 1
ATOM 2162 N N . ILE A 1 271 ? -13.455 -17.533 15.729 1.00 43.16 271 ILE A N 1
ATOM 2163 C CA . ILE A 1 271 ? -13.031 -18.792 15.105 1.00 43.16 271 ILE A CA 1
ATOM 2164 C C . ILE A 1 271 ? -14.248 -19.509 14.493 1.00 43.16 271 ILE A C 1
ATOM 2166 O O . ILE A 1 271 ? -15.188 -19.857 15.211 1.00 43.16 271 ILE A O 1
ATOM 2170 N N . ALA A 1 272 ? -14.214 -19.799 13.192 1.00 32.59 272 ALA A N 1
ATOM 2171 C CA . ALA A 1 272 ? -14.974 -20.907 12.620 1.00 32.59 272 ALA A CA 1
ATOM 2172 C C . ALA A 1 272 ? -14.056 -22.135 12.611 1.00 32.59 272 ALA A C 1
ATOM 2174 O O . ALA A 1 272 ? -13.163 -22.229 11.777 1.00 32.59 272 ALA A O 1
ATOM 2175 N N . HIS A 1 273 ? -14.242 -23.052 13.560 1.00 35.91 273 HIS A N 1
ATOM 2176 C CA . HIS A 1 273 ? -13.652 -24.384 13.477 1.00 35.91 273 HIS A CA 1
ATOM 2177 C C . HIS A 1 273 ? -14.778 -25.379 13.203 1.00 35.91 273 HIS A C 1
ATOM 2179 O O . HIS A 1 273 ? -15.778 -25.418 13.927 1.00 35.91 273 HIS A O 1
ATOM 2185 N N . GLU A 1 274 ? -14.617 -26.170 12.143 1.00 35.88 274 GLU A N 1
ATOM 2186 C CA . GLU A 1 274 ? -15.358 -27.412 11.964 1.00 35.88 274 GLU A CA 1
ATOM 2187 C C . GLU A 1 274 ? -15.107 -28.286 13.204 1.00 35.88 274 GLU A C 1
ATOM 2189 O O . GLU A 1 274 ? -13.959 -28.526 13.576 1.00 35.88 274 GLU A O 1
ATOM 2194 N N . ASN A 1 275 ? -16.193 -28.730 13.841 1.00 35.28 275 ASN A N 1
ATOM 2195 C CA . ASN A 1 275 ? -16.264 -29.509 15.086 1.00 35.28 275 ASN A CA 1
ATOM 2196 C C . ASN A 1 275 ? -16.184 -28.713 16.402 1.00 35.28 275 ASN A C 1
ATOM 2198 O O . ASN A 1 275 ? -15.193 -28.746 17.123 1.00 35.28 275 ASN A O 1
ATOM 2202 N N . GLY A 1 276 ? -17.325 -28.138 16.794 1.00 31.67 276 GLY A N 1
ATOM 2203 C CA . GLY A 1 276 ? -17.647 -27.896 18.203 1.00 31.67 276 GLY A CA 1
ATOM 2204 C C . GLY A 1 276 ? -17.166 -26.555 18.754 1.00 31.67 276 GLY A C 1
ATOM 2205 O O . GLY A 1 276 ? -15.989 -26.325 19.000 1.00 31.67 276 GLY A O 1
ATOM 2206 N N . LEU A 1 277 ? -18.127 -25.672 19.013 1.00 31.22 277 LEU A N 1
ATOM 2207 C CA . LEU A 1 277 ? -17.930 -24.341 19.571 1.00 31.22 277 LEU A CA 1
ATOM 2208 C C . LEU A 1 277 ? -17.385 -24.417 21.016 1.00 31.22 277 LEU A C 1
ATOM 2210 O O . LEU A 1 277 ? -18.167 -24.463 21.966 1.00 31.22 277 LEU A O 1
ATOM 2214 N N . GLN A 1 278 ? -16.064 -24.386 21.215 1.00 32.62 278 GLN A N 1
ATOM 2215 C CA . GLN A 1 278 ? -15.507 -23.989 22.510 1.00 32.62 278 GLN A CA 1
ATOM 2216 C C . GLN A 1 278 ? -15.351 -22.468 22.545 1.00 32.62 278 GLN A C 1
ATOM 2218 O O . GLN A 1 278 ? -14.604 -21.863 21.781 1.00 32.62 278 GLN A O 1
ATOM 2223 N N . ARG A 1 279 ? -16.125 -21.839 23.434 1.00 36.22 279 ARG A N 1
ATOM 2224 C CA . ARG A 1 279 ? -16.038 -20.413 23.751 1.00 36.22 279 ARG A CA 1
ATOM 2225 C C . ARG A 1 279 ? -14.725 -20.156 24.497 1.00 36.22 279 ARG A C 1
ATOM 2227 O O . ARG A 1 279 ? -14.677 -20.342 25.707 1.00 36.22 279 ARG A O 1
ATOM 2234 N N . GLY A 1 280 ? -13.689 -19.709 23.793 1.00 35.88 280 GLY A N 1
ATOM 2235 C CA . GLY A 1 280 ? -12.530 -19.083 24.428 1.00 35.88 280 GLY A CA 1
ATOM 2236 C C . GLY A 1 280 ? -12.937 -17.723 24.993 1.00 35.88 280 GLY A C 1
ATOM 2237 O O . GLY A 1 280 ? -13.189 -16.788 24.239 1.00 35.88 280 GLY A O 1
ATOM 2238 N N . GLY A 1 281 ? -13.096 -17.628 26.312 1.00 36.12 281 GLY A N 1
ATOM 2239 C CA . GLY A 1 281 ? -13.175 -16.351 27.017 1.00 36.12 281 GLY A CA 1
ATOM 2240 C C . GLY A 1 281 ? -11.771 -15.932 27.445 1.00 36.12 281 GLY A C 1
ATOM 2241 O O . GLY A 1 281 ? -11.099 -16.726 28.091 1.00 36.12 281 GLY A O 1
ATOM 2242 N N . GLY A 1 282 ? -11.348 -14.712 27.090 1.00 38.78 282 GLY A N 1
ATOM 2243 C CA . GLY A 1 282 ? -10.105 -14.099 27.591 1.00 38.78 282 GLY A CA 1
ATOM 2244 C C . GLY A 1 282 ? -8.952 -13.927 26.589 1.00 38.78 282 GLY A C 1
ATOM 2245 O O . GLY A 1 282 ? -7.805 -13.947 27.006 1.00 38.78 282 GLY A O 1
ATOM 2246 N N . ALA A 1 283 ? -9.205 -13.774 25.283 1.00 48.03 283 ALA A N 1
ATOM 2247 C CA . ALA A 1 283 ? -8.139 -13.804 24.268 1.00 48.03 283 ALA A CA 1
ATOM 2248 C C . ALA A 1 283 ? -7.311 -12.504 24.110 1.00 48.03 283 ALA A C 1
ATOM 2250 O O . ALA A 1 283 ? -6.254 -12.537 23.484 1.00 48.03 283 ALA A O 1
ATOM 2251 N N . TRP A 1 284 ? -7.750 -11.364 24.659 1.00 46.88 284 TRP A N 1
ATOM 2252 C CA . TRP A 1 284 ? -7.054 -10.081 24.463 1.00 46.88 284 TRP A CA 1
ATOM 2253 C C . TRP A 1 284 ? -5.955 -9.771 25.477 1.00 46.88 284 TRP A C 1
ATOM 2255 O O . TRP A 1 284 ? -5.082 -8.969 25.157 1.00 46.88 284 TRP A O 1
ATOM 2265 N N . ASP A 1 285 ? -5.958 -10.396 26.657 1.00 41.66 285 ASP A N 1
ATOM 2266 C CA . ASP A 1 285 ? -4.967 -10.095 27.703 1.00 41.66 285 ASP A CA 1
ATOM 2267 C C . ASP A 1 285 ? -3.532 -10.498 27.286 1.00 41.66 285 ASP A C 1
ATOM 2269 O O . ASP A 1 285 ? -2.557 -9.991 27.837 1.00 41.66 285 ASP A O 1
ATOM 2273 N N . GLU A 1 286 ? -3.396 -11.348 26.257 1.00 43.56 286 GLU A N 1
ATOM 2274 C CA . GLU A 1 286 ? -2.117 -11.811 25.690 1.00 43.56 286 GLU A CA 1
ATOM 2275 C C . GLU A 1 286 ? -1.852 -11.331 24.247 1.00 43.56 286 GLU A C 1
ATOM 2277 O O . GLU A 1 286 ? -0.821 -11.674 23.656 1.00 43.56 286 GLU A O 1
ATOM 2282 N N . ALA A 1 287 ? -2.768 -10.559 23.651 1.00 48.38 287 ALA A N 1
ATOM 2283 C CA . ALA A 1 287 ? -2.645 -10.095 22.272 1.00 48.38 287 ALA A CA 1
ATOM 2284 C C . ALA A 1 287 ? -1.578 -8.994 22.152 1.00 48.38 287 ALA A C 1
ATOM 2286 O O . ALA A 1 287 ? -1.677 -7.935 22.773 1.00 48.38 287 ALA A O 1
ATOM 2287 N N . GLY A 1 288 ? -0.555 -9.242 21.333 1.00 52.00 288 GLY A N 1
ATOM 2288 C CA . GLY A 1 288 ? 0.512 -8.283 21.062 1.00 52.00 288 GLY A CA 1
ATOM 2289 C C . GLY A 1 288 ? 0.145 -7.303 19.949 1.00 52.00 288 GLY A C 1
ATOM 2290 O O . GLY A 1 288 ? -0.476 -7.668 18.948 1.00 52.00 288 GLY A O 1
ATOM 2291 N N . VAL A 1 289 ? 0.581 -6.054 20.095 1.00 54.91 289 VAL A N 1
ATOM 2292 C CA . VAL A 1 289 ? 0.621 -5.091 18.992 1.00 54.91 289 VAL A CA 1
ATOM 2293 C C . VAL A 1 289 ? 2.073 -4.894 18.582 1.00 54.91 289 VAL A C 1
ATOM 2295 O O . VAL A 1 289 ? 2.936 -4.641 19.426 1.00 54.91 289 VAL A O 1
ATOM 2298 N N . LEU A 1 290 ? 2.335 -5.051 17.287 1.00 54.69 290 LEU A N 1
ATOM 2299 C CA . LEU A 1 290 ? 3.642 -4.876 16.671 1.00 54.69 290 LEU A CA 1
ATOM 2300 C C . LEU A 1 290 ? 3.745 -3.480 16.053 1.00 54.69 290 LEU A C 1
ATOM 2302 O O . LEU A 1 290 ? 2.930 -3.068 15.219 1.00 54.69 290 LEU A O 1
ATOM 2306 N N . LEU A 1 291 ? 4.788 -2.769 16.474 1.00 58.06 291 LEU A N 1
ATOM 2307 C CA . LEU A 1 291 ? 5.163 -1.436 16.012 1.00 58.06 291 LEU A CA 1
ATOM 2308 C C . LEU A 1 291 ? 6.650 -1.431 15.694 1.00 58.06 291 LEU A C 1
ATOM 2310 O O . LEU A 1 291 ? 7.452 -1.659 16.594 1.00 58.06 291 LEU A O 1
ATOM 2314 N N . ASP A 1 292 ? 7.023 -1.180 14.439 1.00 58.16 292 ASP A N 1
ATOM 2315 C CA . ASP A 1 292 ? 8.431 -1.191 14.007 1.00 58.16 292 ASP A CA 1
ATOM 2316 C C . ASP A 1 292 ? 9.168 -2.482 14.413 1.00 58.16 292 ASP A C 1
ATOM 2318 O O . ASP A 1 292 ? 10.338 -2.453 14.785 1.00 58.16 292 ASP A O 1
ATOM 2322 N N . GLY A 1 293 ? 8.458 -3.615 14.412 1.00 53.12 293 GLY A N 1
ATOM 2323 C CA . GLY A 1 293 ? 8.992 -4.902 14.866 1.00 53.12 293 GLY A CA 1
ATOM 2324 C C . GLY A 1 293 ? 9.185 -5.040 16.376 1.00 53.12 293 GLY A C 1
ATOM 2325 O O . GLY A 1 293 ? 9.828 -5.979 16.808 1.00 53.12 293 GLY A O 1
ATOM 2326 N N . ARG A 1 294 ? 8.644 -4.144 17.208 1.00 53.44 294 ARG A N 1
ATOM 2327 C CA . ARG A 1 294 ? 8.652 -4.292 18.672 1.00 53.44 294 ARG A CA 1
ATOM 2328 C C . ARG A 1 294 ? 7.255 -4.603 19.188 1.00 53.44 294 ARG A C 1
ATOM 2330 O O . ARG A 1 294 ? 6.293 -3.913 18.846 1.00 53.44 294 ARG A O 1
ATOM 2337 N N . ARG A 1 295 ? 7.152 -5.612 20.057 1.00 55.41 295 ARG A N 1
ATOM 2338 C CA . ARG A 1 295 ? 5.929 -5.901 20.819 1.00 55.41 295 ARG A CA 1
ATOM 2339 C C . ARG A 1 295 ? 5.733 -4.854 21.911 1.00 55.41 295 ARG A C 1
ATOM 2341 O O . ARG A 1 295 ? 6.594 -4.688 22.775 1.00 55.41 295 ARG A O 1
ATOM 2348 N N . THR A 1 296 ? 4.576 -4.202 21.935 1.00 53.00 296 THR A N 1
ATOM 2349 C CA . THR A 1 296 ? 4.131 -3.491 23.139 1.00 53.00 296 THR A CA 1
ATOM 2350 C C . THR A 1 296 ? 3.664 -4.535 24.153 1.00 53.00 296 THR A C 1
ATOM 2352 O O . THR A 1 296 ? 2.747 -5.301 23.856 1.00 53.00 296 THR A O 1
ATOM 2355 N N . GLY A 1 297 ? 4.312 -4.621 25.318 1.00 38.22 297 GLY A N 1
ATOM 2356 C CA . GLY A 1 297 ? 3.932 -5.576 26.362 1.00 38.22 297 GLY A CA 1
ATOM 2357 C C . GLY A 1 297 ? 2.471 -5.407 26.796 1.00 38.22 297 GLY A C 1
ATOM 2358 O O . GLY A 1 297 ? 1.976 -4.285 26.892 1.00 38.22 297 GLY A O 1
ATOM 2359 N N . GLY A 1 298 ? 1.785 -6.526 27.048 1.00 31.81 298 GLY A N 1
ATOM 2360 C CA . GLY A 1 298 ? 0.437 -6.554 27.614 1.00 31.81 298 GLY A CA 1
ATOM 2361 C C . GLY A 1 298 ? 0.451 -5.969 29.023 1.00 31.81 298 GLY A C 1
ATOM 2362 O O . GLY A 1 298 ? 0.828 -6.633 29.983 1.00 31.81 298 GLY A O 1
ATOM 2363 N N . GLY A 1 299 ? 0.116 -4.690 29.129 1.00 27.33 299 GLY A N 1
ATOM 2364 C CA . GLY A 1 299 ? 0.140 -3.954 30.383 1.00 27.33 299 GLY A CA 1
ATOM 2365 C C . GLY A 1 299 ? 0.453 -2.490 30.138 1.00 27.33 299 GLY A C 1
ATOM 2366 O O . GLY A 1 299 ? 1.613 -2.119 30.087 1.00 27.33 299 GLY A O 1
ATOM 2367 N N . CYS A 1 300 ? -0.609 -1.698 29.982 1.00 29.62 300 CYS A N 1
ATOM 2368 C CA . CYS A 1 300 ? -0.690 -0.259 30.237 1.00 29.62 300 CYS A CA 1
ATOM 2369 C C . CYS A 1 300 ? 0.564 0.592 29.917 1.00 29.62 300 CYS A C 1
ATOM 2371 O O . CYS A 1 300 ? 1.526 0.607 30.677 1.00 29.62 300 CYS A O 1
ATOM 2373 N N . ALA A 1 301 ? 0.452 1.404 28.858 1.00 28.23 301 ALA A N 1
ATOM 2374 C CA . ALA A 1 301 ? 1.356 2.495 28.476 1.00 28.23 301 ALA A CA 1
ATOM 2375 C C . ALA A 1 301 ? 2.806 2.083 28.142 1.00 28.23 301 ALA A C 1
ATOM 2377 O O . ALA A 1 301 ? 3.673 1.999 29.007 1.00 28.23 301 ALA A O 1
ATOM 2378 N N . ALA A 1 302 ? 3.096 1.929 26.846 1.00 25.31 302 ALA A N 1
ATOM 2379 C CA . ALA A 1 302 ? 4.466 1.978 26.339 1.00 25.31 302 ALA A CA 1
ATOM 2380 C C . ALA A 1 302 ? 4.743 3.392 25.794 1.00 25.31 302 ALA A C 1
ATOM 2382 O O . ALA A 1 302 ? 3.990 3.879 24.947 1.00 25.31 302 ALA A O 1
ATOM 2383 N N . CYS A 1 303 ? 5.774 4.023 26.367 1.00 25.62 303 CYS A N 1
ATOM 2384 C CA . CYS A 1 303 ? 6.247 5.400 26.184 1.00 25.62 303 CYS A CA 1
ATOM 2385 C C . CYS A 1 303 ? 6.319 5.882 24.726 1.00 25.62 303 CYS A C 1
ATOM 2387 O O . CYS A 1 303 ? 6.792 5.108 23.863 1.00 25.62 303 CYS A O 1
#

Organism: NCBI:txid100035

pLDDT: mean 80.63, std 17.53, range [25.31, 96.94]

Secondary structure (DSSP, 8-state):
-TTS--TT-TTSSEEEE-TTTTSS---GGGGGGS--SEEEEE-------GGG--TT-HHHH--STTHHHHHHHHHHHHS----SHHHHHHHHHHHHHHHHHHHHHHHHHHTTTTTS---EEETTSTT--HHHHHHHHHHTSSEEEEEEEPP--SSSSS----S---EEEEEEE-S-SS-----------SS-----TTPPP------PPSSGGGS---S---EEEEETTEEEEE-SS-SSBEE--BTTBEES--SB---TT--EEEEEE----SS--------STT--EEETTEEEPSSS---

InterPro domains:
  IPR017853 Glycoside hydrolase superfamily [SSF51445] (9-142)
  IPR050887 Beta-mannosidase glycosyl hydrolases [PTHR43730] (6-187)

Sequence (303 aa):
MGDGLETSNPTVGDMHQWNVWHSTQEKHQIFDTLGGRFHSQFGTEAFPHIDTISSHMLDFHNQADGHKRRIATYLVENFRTQTDLEAFIHLTQLSQAEALMFGYRGWRRQWGQQQVCGGALVWQLNDCWPPAYYAMRRVLAPVAVAVKRAHHDWSVVHARVLTISEYEVWVASSSQPTEVAATVELRFSSRQGSGSTGTVRWSRDVDWPQPLEYLSFEDRGVEVQPSGKTIVVSARKPKGLVFEERSGLFVHDSAIDVVPGDEQARREAGIAHENGLQRGGGAWDEAGVLLDGRRTGGGCAAC

Foldseek 3Di:
DVVPDDQLPQEDDEHAQCCCQDPVVDQLLCLLVRGHLEYAEDFHDADADPVVDDDDCPPVPDPDPCNVVSLVVLDVFFADDDPDPLLRRLSRLLSRLSSLLSNLLNLLCCCVVVSRYDYHQYDPDPRRYQSNVQSNCQSPPQKEKEKGKDDDDQPPDHRDDDPDIDMDIDIGHDPDPDDDDDDDDDDDAPDADAADPDDDDRHDYDYDDPRCHPDDCPPQFWDWDDDFQKIKIATDWAQQKAKDADVQWDKPHGGDTHHHNRIDIIGTPGDDDDDDDDDDDDPPQQIWIAGSSDTDDSDDDDD

Radius of gyration: 20.18 Å; chains: 1; bounding box: 48×54×64 Å

=== Feature glossary ===
Legend for the data blocks above and below:

— What the protein is —

Sequence gives the chain of amino acids in standard one-letter code (A=alanine, C=cysteine, …, Y=tyrosine), read N→C. It is the only feature that is directly encoded by the gene; all structural features are derived from the folded form of this sequence.

The annotation block draws on four external resources. InterPro: which protein families and domains the sequence belongs to. GO: standardized terms for what the protein does, what process it participates in, and where in the cell it acts. CATH: which structural fold it has in the CATH hierarchy. Organism: the species of origin.

— Where its atoms are —

Atomic coordinates in PDBx/mmCIF format — the same representation the Protein Data Bank distributes. Each line of the _atom_site loop places one backbone atom in Cartesian space (units: ångströms, origin: arbitrary).

Six rendered views show the 3D structure from the faces of a cube — i.e. along ±x, ±y, ±z. Rendering representation is drawn randomly per protein from cartoon (secondary-structure ribbons), sticks (backbone bonds), or molecular surface; coloring is either N→C rainbow (blue at the N-terminus through red at the C-terminus) or one color per chain.

— Local backbone conformation —

DSSP 8-state secondary structure assigns each residue one of H (α-helix), G (3₁₀-helix), I (π-helix), E (extended β-strand), B (isolated β-bridge), T (hydrogen-bonded turn), S (bend), or '-' (coil). The assignment is computed from backbone hydrogen-bond geometry via the Kabsch–Sander algorithm.

P-SEA three-state annotation labels each residue as helix, strand, or coil based purely on the geometry of the Cα trace. It serves as a fallback when the full backbone (and thus DSSP) is unavailable.

φ (phi) and ψ (psi) are the two rotatable backbone dihedrals per residue: φ is the C(i-1)–N–Cα–C torsion, ψ is the N–Cα–C–N(i+1) torsion, both in degrees on (−180°, 180°]. α-helical residues cluster near (−60°, −45°); β-strand residues near (−120°, +130°). A Ramachandran plot is simply a scatter of (φ, ψ) for every residue.

— Global shape and packing —

Radius of gyration (Rg) is the root-mean-square distance of Cα atoms from their centroid — a single number for overall size and compactness. A globular domain of N residues has Rg ≈ 2.2·N^0.38 Å; an extended or disordered chain has a much larger Rg. The Cα contact count is the number of residue pairs whose Cα atoms are within 8 Å and are more than four positions apart in sequence — a standard proxy for tertiary packing density. The bounding box is the smallest axis-aligned box enclosing all Cα atoms.

Accessible surface area quantifies burial. A residue with SASA near zero is packed into the hydrophobic core; one with SASA >100 Å² sits on the surface. Computed here via the Shrake–Rupley numerical algorithm with a 1.4 Å probe.

The contact map is a binary N×N matrix image: pixel (i, j) is dark where Cα_i and Cα_j are within 8 Å and |i−j|>4. Because the |i−j|>4 filter removes local helical contacts, off-diagonal stripes parallel to the main diagonal indicate parallel β-sheets; stripes perpendicular to it indicate antiparallel β-sheets. The Ramachandran plot scatters every residue's (φ, ψ) pair against the sterically allowed regions. The PAE heatmap renders the predicted-aligned-error matrix.

— Structural neighborhood —

A 3Di character summarizes, for each residue, the relative orientation of the Cα frame of its nearest spatial neighbor. Because it encodes fold topology rather than chemistry, 3Di alignments detect remote structural similarity that sequence alignment misses.

Structural nearest neighbors (via Foldseek easy-search vs the PDB). Reported per hit: target PDB id, E-value, and alignment TM-score. A TM-score above ~0.5 is the conventional threshold for 'same fold'.

— Confidence and disorder —

For AlphaFold models, the B-factor field carries pLDDT — the model's own estimate of local accuracy on a 0–100 scale. Regions with pLDDT<50 should be treated as essentially unmodeled; they often correspond to intrinsically disordered segments.

B-factor (Debye–Waller factor) reflects atomic displacement in the crystal lattice. It is an experimental observable (units Å²), not a prediction; low values mean the atom is pinned down, high values mean it moves or is heterogeneous across the crystal.

Predicted Aligned Error (PAE) is an AlphaFold confidence matrix: entry (i, j) is the expected error in the position of residue j, in ångströms, when the prediction is superimposed on the true structure at residue i. Low PAE within a block of residues means that block is internally rigid and well-predicted; high PAE between two blocks means their relative placement is uncertain even if each block individually is confident.